Protein AF-D5H440-F1 (afdb_monomer_lite)

Organism: Oncorhynchus mykiss (NCBI:txid8022)

Structure (mmCIF, N/CA/C/O backbone):
data_AF-D5H440-F1
#
_entry.id   AF-D5H440-F1
#
loop_
_atom_site.group_PDB
_atom_site.id
_atom_site.type_symbol
_atom_site.label_atom_id
_atom_site.label_alt_id
_atom_site.label_comp_id
_atom_site.label_asym_id
_atom_site.label_entity_id
_atom_site.label_seq_id
_atom_site.pdbx_PDB_ins_code
_atom_site.Cartn_x
_atom_site.Cartn_y
_atom_site.Cartn_z
_atom_site.occupancy
_atom_site.B_iso_or_equiv
_atom_site.auth_seq_id
_atom_site.auth_comp_id
_atom_site.auth_asym_id
_atom_site.auth_atom_id
_atom_site.pdbx_PDB_model_num
ATOM 1 N N . GLN A 1 1 ? -11.707 1.668 3.161 1.00 89.12 1 GLN A N 1
ATOM 2 C CA . GLN A 1 1 ? -11.363 2.542 2.014 1.00 89.12 1 GLN A CA 1
ATOM 3 C C . GLN A 1 1 ? -12.542 2.735 1.070 1.00 89.12 1 GLN A C 1
ATOM 5 O O . GLN A 1 1 ? -12.844 3.879 0.785 1.00 89.12 1 GLN A O 1
ATOM 10 N N . ASN A 1 2 ? -13.201 1.663 0.609 1.00 89.38 2 ASN A N 1
ATOM 11 C CA . ASN A 1 2 ? -14.396 1.763 -0.251 1.00 89.38 2 ASN A CA 1
ATOM 12 C C . ASN A 1 2 ? -15.662 2.210 0.495 1.00 89.38 2 ASN A C 1
ATOM 14 O O . ASN A 1 2 ? -16.621 2.625 -0.134 1.00 89.38 2 ASN A O 1
ATOM 18 N N . LEU A 1 3 ? -15.653 2.097 1.825 1.00 91.44 3 LEU A N 1
ATOM 19 C CA . LEU A 1 3 ? -16.800 2.350 2.690 1.00 91.44 3 LEU A CA 1
ATOM 20 C C . LEU A 1 3 ? -16.478 3.471 3.701 1.00 91.44 3 LEU A C 1
ATOM 22 O O . LEU A 1 3 ? -16.217 3.183 4.875 1.00 91.44 3 LEU A O 1
ATOM 26 N N . PRO A 1 4 ? -16.350 4.733 3.250 1.00 87.00 4 PRO A N 1
ATOM 27 C CA . PRO A 1 4 ? -15.918 5.859 4.082 1.00 87.00 4 PRO A CA 1
ATOM 28 C C . PRO A 1 4 ? -16.948 6.283 5.133 1.00 87.00 4 PRO A C 1
ATOM 30 O O . PRO A 1 4 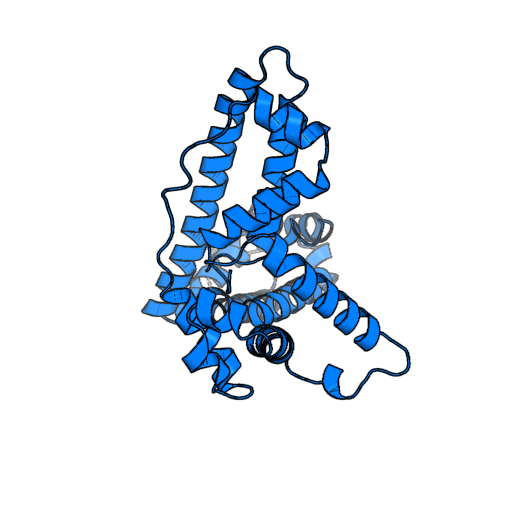? -16.561 6.891 6.122 1.00 87.00 4 PRO A O 1
ATOM 33 N N . ASP A 1 5 ? -18.217 5.921 5.002 1.00 89.81 5 ASP A N 1
ATOM 34 C CA . ASP A 1 5 ? -19.267 6.334 5.945 1.00 89.81 5 ASP A CA 1
ATOM 35 C C . ASP A 1 5 ? -19.656 5.194 6.896 1.00 89.81 5 ASP A C 1
ATOM 37 O O . ASP A 1 5 ? -20.354 5.367 7.896 1.00 89.81 5 ASP A O 1
ATOM 41 N N . SER A 1 6 ? -19.102 4.007 6.660 1.00 92.44 6 SER A N 1
ATOM 42 C CA . SER A 1 6 ? -19.299 2.829 7.505 1.00 92.44 6 SER A CA 1
ATOM 43 C C . SER A 1 6 ? -18.535 2.921 8.826 1.00 92.44 6 SER A C 1
ATOM 45 O O . SER A 1 6 ? -17.482 3.565 8.911 1.00 92.44 6 SER A O 1
ATOM 47 N N . THR A 1 7 ? -19.084 2.294 9.868 1.00 93.19 7 THR A N 1
ATOM 48 C CA . THR A 1 7 ? -18.447 2.098 11.177 1.00 93.19 7 THR A CA 1
ATOM 49 C C . THR A 1 7 ? -17.510 0.890 11.145 1.00 93.19 7 THR A C 1
ATOM 51 O O . THR A 1 7 ? -17.510 0.117 10.190 1.00 93.19 7 THR A O 1
ATOM 54 N N . LEU A 1 8 ? -16.702 0.700 12.193 1.00 91.00 8 LEU A N 1
ATOM 55 C CA . LEU A 1 8 ? -15.912 -0.527 12.314 1.00 91.00 8 LEU A CA 1
ATOM 56 C C . LEU A 1 8 ? -16.818 -1.759 12.471 1.00 91.00 8 LEU A C 1
ATOM 58 O O . LEU A 1 8 ? -16.515 -2.797 11.894 1.00 91.00 8 LEU A O 1
ATOM 62 N N . GLY A 1 9 ? -17.934 -1.626 13.198 1.00 93.44 9 GLY A N 1
ATOM 63 C CA . GLY A 1 9 ? -18.917 -2.699 13.371 1.00 93.44 9 GLY A CA 1
ATOM 64 C C . GLY A 1 9 ? -19.525 -3.150 12.045 1.00 93.44 9 GLY A C 1
ATOM 65 O O . GLY A 1 9 ? -19.650 -4.347 11.822 1.00 93.44 9 GLY A O 1
ATOM 66 N N . ASP A 1 10 ? -19.777 -2.212 11.130 1.00 94.38 10 ASP A N 1
ATOM 67 C CA . ASP A 1 10 ? -20.297 -2.501 9.786 1.00 94.38 10 ASP A CA 1
ATOM 68 C C . ASP A 1 10 ? -19.314 -3.356 8.956 1.00 94.38 10 ASP A C 1
ATOM 70 O O . ASP A 1 10 ? -19.726 -4.142 8.108 1.00 94.38 10 ASP A O 1
ATOM 74 N N . LEU A 1 11 ? -18.000 -3.218 9.190 1.00 92.44 11 LEU A N 1
ATOM 75 C CA . LEU A 1 11 ? -16.969 -3.941 8.434 1.00 92.44 11 LEU A CA 1
ATOM 76 C C . LEU A 1 11 ? -16.653 -5.328 8.992 1.00 92.44 11 LEU A C 1
ATOM 78 O O . LEU A 1 11 ? -16.158 -6.173 8.248 1.00 92.44 11 LEU A O 1
ATOM 82 N N . VAL A 1 12 ? -16.881 -5.566 10.286 1.00 91.69 12 VAL A N 1
ATOM 83 C CA . VAL A 1 12 ? -16.524 -6.838 10.935 1.00 91.69 12 VAL A CA 1
ATOM 84 C C . VAL A 1 12 ? -17.187 -8.043 10.246 1.00 91.69 12 VAL A C 1
ATOM 86 O O . VAL A 1 12 ? -16.453 -8.981 9.925 1.00 91.69 12 VAL A O 1
ATOM 89 N N . PRO A 1 13 ? -18.501 -8.031 9.938 1.00 92.44 13 PRO A N 1
ATOM 90 C CA . PRO A 1 13 ? -19.146 -9.124 9.212 1.00 92.44 13 PRO A CA 1
ATOM 91 C C . PRO A 1 13 ? -18.554 -9.349 7.818 1.00 92.44 13 PRO A C 1
ATOM 93 O O . PRO A 1 13 ? -18.248 -10.485 7.475 1.00 92.44 13 PRO A O 1
ATOM 96 N N . LEU A 1 14 ? -18.301 -8.278 7.056 1.00 92.56 14 LEU A N 1
ATOM 97 C CA . LEU A 1 14 ? -17.712 -8.374 5.713 1.00 92.56 14 LEU A CA 1
ATOM 98 C C . LEU A 1 14 ? -16.312 -8.998 5.740 1.00 92.56 14 LEU A C 1
ATOM 100 O O . LEU A 1 14 ? -15.959 -9.799 4.879 1.00 92.56 14 LEU A O 1
ATOM 104 N N . ILE A 1 15 ? -15.495 -8.630 6.733 1.00 91.19 15 ILE A N 1
ATOM 105 C CA . ILE A 1 15 ? -14.152 -9.196 6.912 1.00 91.19 15 ILE A CA 1
ATOM 106 C C . ILE A 1 15 ? -14.248 -10.684 7.265 1.00 91.19 15 ILE A C 1
ATOM 108 O O . ILE A 1 15 ? -13.471 -11.483 6.744 1.00 91.19 15 ILE A O 1
ATOM 112 N N . ALA A 1 16 ? -15.187 -11.060 8.137 1.00 92.12 16 ALA A N 1
ATOM 113 C CA . ALA A 1 16 ? -15.400 -12.451 8.522 1.00 92.12 16 ALA A CA 1
ATOM 114 C C . ALA A 1 16 ? -15.884 -13.305 7.339 1.00 92.12 16 ALA A C 1
ATOM 116 O O . ALA A 1 16 ? -15.349 -14.390 7.115 1.00 92.12 16 ALA A O 1
ATOM 117 N N . GLU A 1 17 ? -16.837 -12.799 6.556 1.00 90.69 17 GLU A N 1
ATOM 118 C CA . GLU A 1 17 ? -17.344 -13.451 5.345 1.00 90.69 17 GLU A CA 1
ATOM 119 C C . GLU A 1 17 ? -16.228 -13.662 4.319 1.00 90.69 17 GLU A C 1
ATOM 121 O O . GLU A 1 17 ? -16.023 -14.774 3.833 1.00 90.69 17 GLU A O 1
ATOM 126 N N . ALA A 1 18 ? -15.441 -12.622 4.053 1.00 89.69 18 ALA A N 1
ATOM 127 C CA . ALA A 1 18 ? -14.313 -12.701 3.142 1.00 89.69 18 ALA A CA 1
ATOM 128 C C . ALA A 1 18 ? -13.237 -13.695 3.585 1.00 89.69 18 ALA A C 1
ATOM 130 O O . ALA A 1 18 ? -12.691 -14.431 2.762 1.00 89.69 18 ALA A O 1
ATOM 131 N N . LEU A 1 19 ? -12.924 -13.726 4.883 1.00 91.06 19 LEU A N 1
ATOM 132 C CA . LEU A 1 19 ? -11.980 -14.690 5.436 1.00 91.06 19 LEU A CA 1
ATOM 133 C C . LEU A 1 19 ? -12.514 -16.117 5.283 1.00 91.06 19 LEU A C 1
ATOM 135 O O . LEU A 1 19 ? -11.774 -17.001 4.860 1.00 91.06 19 LEU A O 1
ATOM 139 N N . ALA A 1 20 ? -13.796 -16.335 5.582 1.00 90.94 20 ALA A N 1
ATOM 140 C CA . ALA A 1 20 ? -14.437 -17.633 5.417 1.00 90.94 20 ALA A CA 1
ATOM 141 C C . ALA A 1 20 ? -14.442 -18.083 3.947 1.00 90.94 20 ALA A C 1
ATOM 143 O O . ALA A 1 20 ? -14.157 -19.248 3.673 1.00 90.94 20 ALA A O 1
ATOM 144 N N . MET A 1 21 ? -14.707 -17.171 3.007 1.00 88.81 21 MET A N 1
ATOM 145 C CA . MET A 1 21 ? -14.624 -17.446 1.571 1.00 88.81 21 MET A CA 1
ATOM 146 C C . MET A 1 21 ? -13.200 -17.835 1.163 1.00 88.81 21 MET A C 1
ATOM 148 O O . MET A 1 21 ? -13.003 -18.873 0.540 1.00 88.81 21 MET A O 1
ATOM 152 N N . GLY A 1 22 ? -12.194 -17.065 1.590 1.00 89.62 22 GLY A N 1
ATOM 153 C CA . GLY A 1 22 ? -10.791 -17.373 1.311 1.00 89.62 22 GLY A CA 1
ATOM 154 C C . GLY A 1 22 ? -10.363 -18.743 1.844 1.00 89.62 22 GLY A C 1
ATOM 155 O O . GLY A 1 22 ? -9.706 -19.495 1.134 1.00 89.62 22 GLY A O 1
ATOM 156 N N . VAL A 1 23 ? -10.785 -19.106 3.061 1.00 92.19 23 VAL A N 1
ATOM 157 C CA . VAL A 1 23 ? -10.523 -20.438 3.636 1.00 92.19 23 VAL A CA 1
ATOM 158 C C . VAL A 1 23 ? -11.180 -21.543 2.806 1.00 92.19 23 VAL A C 1
ATOM 160 O O . VAL A 1 23 ? -10.531 -22.545 2.520 1.00 92.19 23 VAL A O 1
ATOM 163 N N . LYS A 1 24 ? -12.436 -21.361 2.380 1.00 91.50 24 LYS A N 1
ATOM 164 C CA . LYS A 1 24 ? -13.141 -22.335 1.529 1.00 91.50 24 LYS A CA 1
ATOM 165 C C . LYS A 1 24 ? -12.459 -22.519 0.173 1.00 91.50 24 LYS A C 1
ATOM 167 O O . LYS A 1 24 ? -12.343 -23.651 -0.291 1.00 91.50 24 LYS A O 1
ATOM 172 N N . CYS A 1 25 ? -11.961 -21.441 -0.426 1.00 92.69 25 CYS A N 1
ATOM 173 C CA . CYS A 1 25 ? -11.243 -21.502 -1.700 1.00 92.69 25 CYS A CA 1
ATOM 174 C C . CYS A 1 25 ? -9.885 -22.202 -1.624 1.00 92.69 25 CYS A C 1
ATOM 176 O O . CYS A 1 25 ? -9.368 -22.630 -2.648 1.00 92.69 25 CYS A O 1
ATOM 178 N N . CYS A 1 26 ? -9.325 -22.361 -0.425 1.00 92.06 26 CYS A N 1
ATOM 179 C CA . CYS A 1 26 ? -8.105 -23.131 -0.195 1.00 92.06 26 CYS A CA 1
ATOM 180 C C . CYS A 1 26 ? -8.378 -24.588 0.224 1.00 92.06 26 CYS A C 1
ATOM 182 O O . CYS A 1 26 ? -7.448 -25.270 0.649 1.00 92.06 26 CYS A O 1
ATOM 184 N N . SER A 1 27 ? -9.632 -25.048 0.185 1.00 92.62 27 SER A N 1
ATOM 185 C CA . SER A 1 27 ? -9.980 -26.434 0.518 1.00 92.62 27 SER A CA 1
ATOM 186 C C . SER A 1 27 ? -9.699 -27.391 -0.643 1.00 92.62 27 SER A C 1
ATOM 188 O O . SER A 1 27 ? -9.550 -26.963 -1.784 1.00 92.62 27 SER A O 1
ATOM 190 N N . ASP A 1 28 ? -9.688 -28.697 -0.362 1.00 92.12 28 ASP A N 1
ATOM 191 C CA . ASP A 1 28 ? -9.480 -29.740 -1.381 1.00 92.12 28 ASP A CA 1
ATOM 192 C C . ASP A 1 28 ? -10.587 -29.772 -2.451 1.00 92.12 28 ASP A C 1
ATOM 194 O O . ASP A 1 28 ? -10.408 -30.341 -3.526 1.00 92.12 28 ASP A O 1
ATOM 198 N N . THR A 1 29 ? -11.745 -29.173 -2.156 1.00 90.69 29 THR A N 1
ATOM 199 C CA . THR A 1 29 ? -12.910 -29.096 -3.049 1.00 90.69 29 THR A CA 1
ATOM 200 C C . THR A 1 29 ? -13.436 -27.656 -3.088 1.00 90.69 29 THR A C 1
ATOM 202 O O . THR A 1 29 ? -14.453 -27.342 -2.463 1.00 90.69 29 THR A O 1
ATOM 205 N N . PRO A 1 30 ? -12.723 -26.741 -3.773 1.00 91.19 30 PRO A N 1
ATOM 206 C CA . PRO A 1 30 ? -13.097 -25.335 -3.803 1.00 91.19 30 PRO A CA 1
ATOM 207 C C . PRO A 1 30 ? -14.436 -25.139 -4.543 1.00 91.19 30 PRO A C 1
ATOM 209 O O . PRO A 1 30 ? -14.664 -25.769 -5.577 1.00 91.19 30 PRO A O 1
ATOM 212 N N . PRO A 1 31 ? -15.334 -24.272 -4.037 1.00 90.38 31 PRO A N 1
ATOM 213 C CA . PRO A 1 31 ? -16.543 -23.869 -4.758 1.00 90.38 31 PRO A CA 1
ATOM 214 C C . PRO A 1 31 ? -16.243 -23.180 -6.100 1.00 90.38 31 PRO A C 1
ATOM 216 O O . PRO A 1 31 ? -15.214 -22.521 -6.232 1.00 90.38 31 PRO A O 1
ATOM 219 N N . GLU A 1 32 ? -17.189 -23.218 -7.046 1.00 86.88 32 GLU A N 1
ATOM 220 C CA . GLU A 1 32 ? -17.073 -22.528 -8.351 1.00 86.88 32 GLU A CA 1
ATOM 221 C C . GLU A 1 32 ? -16.826 -21.014 -8.214 1.00 86.88 32 GLU A C 1
ATOM 223 O O . GLU A 1 32 ? -16.116 -20.409 -9.015 1.00 86.88 32 GLU A O 1
ATOM 228 N N . ASP A 1 33 ? -17.358 -20.389 -7.158 1.00 84.75 33 ASP A N 1
ATOM 229 C CA . ASP A 1 33 ? -17.161 -18.962 -6.879 1.00 84.75 33 ASP A CA 1
ATOM 230 C C . ASP A 1 33 ? -15.685 -18.574 -6.651 1.00 84.75 33 ASP A C 1
ATOM 232 O O . ASP A 1 33 ? -15.354 -17.391 -6.717 1.00 84.75 33 ASP A O 1
ATOM 236 N N . CYS A 1 34 ? -14.787 -19.530 -6.396 1.00 89.06 34 CYS A N 1
ATOM 237 C CA . CYS A 1 34 ? -13.371 -19.260 -6.136 1.00 89.06 34 CYS A CA 1
ATOM 238 C C . CYS A 1 34 ? -12.574 -18.830 -7.373 1.00 89.06 34 CYS A C 1
ATOM 240 O O . CYS A 1 34 ? -11.519 -18.212 -7.218 1.00 89.06 34 CYS A O 1
ATOM 242 N N . ASP A 1 35 ? -13.096 -19.084 -8.575 1.00 86.75 35 ASP A N 1
ATOM 243 C CA . ASP A 1 35 ? -12.498 -18.630 -9.837 1.00 86.75 35 ASP A CA 1
ATOM 244 C C . ASP A 1 35 ? -12.903 -17.195 -10.206 1.00 86.75 35 ASP A C 1
ATOM 246 O O . ASP A 1 35 ? -12.376 -16.602 -11.154 1.00 86.75 35 ASP A O 1
ATOM 250 N N . ARG A 1 36 ? -13.844 -16.602 -9.462 1.00 86.69 36 ARG A N 1
ATOM 251 C CA . ARG A 1 36 ? -14.300 -15.234 -9.708 1.00 86.69 36 ARG A CA 1
ATOM 252 C C . ARG A 1 36 ? -13.219 -14.221 -9.364 1.00 86.69 36 ARG A C 1
ATOM 254 O O . ARG A 1 36 ? -12.366 -14.424 -8.498 1.00 86.69 36 ARG A O 1
ATOM 261 N N . ASP A 1 37 ? -13.304 -13.062 -10.013 1.00 88.00 37 ASP A N 1
ATOM 262 C CA . ASP A 1 37 ? -12.445 -11.948 -9.647 1.00 88.00 37 ASP A CA 1
ATOM 263 C C . ASP A 1 37 ? -12.642 -11.583 -8.170 1.00 88.00 37 ASP A C 1
ATOM 265 O O . ASP A 1 37 ? -13.754 -11.378 -7.679 1.00 88.00 37 ASP A O 1
ATOM 269 N N . VAL A 1 38 ? -11.522 -11.489 -7.458 1.00 88.81 38 VAL A N 1
ATOM 270 C CA . VAL A 1 38 ? -11.521 -11.251 -6.018 1.00 88.81 38 VAL A CA 1
ATOM 271 C C . VAL A 1 38 ? -12.169 -9.903 -5.708 1.00 88.81 38 VAL A C 1
ATOM 273 O O . VAL A 1 38 ? -12.954 -9.823 -4.768 1.00 88.81 38 VAL A O 1
ATOM 276 N N . ALA A 1 39 ? -11.897 -8.849 -6.487 1.00 89.12 39 ALA A N 1
ATOM 277 C CA . ALA A 1 39 ? -12.518 -7.552 -6.234 1.00 89.12 39 ALA A CA 1
ATOM 278 C C . ALA A 1 39 ? -14.038 -7.621 -6.433 1.00 89.12 39 ALA A C 1
ATOM 280 O O . ALA A 1 39 ? -14.773 -7.110 -5.586 1.00 89.12 39 ALA A O 1
ATOM 281 N N . ASP A 1 40 ? -14.499 -8.310 -7.477 1.00 89.62 40 ASP A N 1
ATOM 282 C CA . ASP A 1 40 ? -15.923 -8.532 -7.726 1.00 89.62 40 ASP A CA 1
ATOM 283 C C . ASP A 1 40 ? -16.624 -9.306 -6.596 1.00 89.62 40 ASP A C 1
ATOM 285 O O . ASP A 1 40 ? -17.728 -8.929 -6.195 1.00 89.62 40 ASP A O 1
ATOM 289 N N . LEU A 1 41 ? -15.989 -10.343 -6.038 1.00 88.75 41 LEU A N 1
ATOM 290 C CA . LEU A 1 41 ? -16.521 -11.100 -4.896 1.00 88.75 41 LEU A CA 1
ATOM 291 C C . LEU A 1 41 ? -16.785 -10.186 -3.693 1.00 88.75 41 LEU A C 1
ATOM 293 O O . LEU A 1 41 ? -17.898 -10.140 -3.166 1.00 88.75 41 LEU A O 1
ATOM 297 N N . PHE A 1 42 ? -15.783 -9.396 -3.297 1.00 88.94 42 PHE A N 1
ATOM 298 C CA . PHE A 1 42 ? -15.911 -8.447 -2.188 1.00 88.94 42 PHE A CA 1
ATOM 299 C C . PHE A 1 42 ? -16.968 -7.373 -2.456 1.00 88.94 42 PHE A C 1
ATOM 301 O O . PHE A 1 42 ? -17.732 -7.004 -1.565 1.00 88.94 42 PHE A O 1
ATOM 308 N N . GLN A 1 43 ? -17.001 -6.839 -3.675 1.00 93.06 43 GLN A N 1
ATOM 309 C CA . GLN A 1 43 ? -17.954 -5.801 -4.057 1.00 93.06 43 GLN A CA 1
ATOM 310 C C . GLN A 1 43 ? -19.381 -6.344 -4.112 1.00 93.06 43 GLN A C 1
ATOM 312 O O . GLN A 1 43 ? -20.298 -5.647 -3.694 1.00 93.06 43 GLN A O 1
ATOM 317 N N . SER A 1 44 ? -19.567 -7.593 -4.548 1.00 90.88 44 SER A N 1
ATOM 318 C CA . SER A 1 44 ? -20.860 -8.282 -4.510 1.00 90.88 44 SER A CA 1
ATOM 319 C C . SER A 1 44 ? -21.386 -8.378 -3.081 1.00 90.88 44 SER A C 1
ATOM 321 O O . SER A 1 44 ? -22.521 -7.985 -2.838 1.00 90.88 44 SER A O 1
ATOM 323 N N . ALA A 1 45 ? -20.553 -8.814 -2.129 1.00 91.12 45 ALA A N 1
ATOM 324 C CA . ALA A 1 45 ? -20.939 -8.905 -0.718 1.00 91.12 45 ALA A CA 1
ATOM 325 C C . ALA A 1 45 ? -21.360 -7.541 -0.141 1.00 91.12 45 ALA A C 1
ATOM 327 O O . ALA A 1 45 ? -22.369 -7.435 0.553 1.00 91.12 45 ALA A O 1
ATOM 328 N N . VAL A 1 46 ? -20.639 -6.467 -0.491 1.00 94.56 46 VAL A N 1
ATOM 329 C CA . VAL A 1 46 ? -21.034 -5.093 -0.137 1.00 94.56 46 VAL A CA 1
ATOM 330 C C . VAL A 1 46 ? -22.383 -4.721 -0.759 1.00 94.56 46 VAL A C 1
ATOM 332 O O . VAL A 1 46 ? -23.240 -4.166 -0.074 1.00 94.56 46 VAL A O 1
ATOM 335 N N . CYS A 1 47 ? -22.575 -5.019 -2.043 1.00 95.94 47 CYS A N 1
ATOM 336 C CA . CYS A 1 47 ? -23.782 -4.668 -2.787 1.00 95.94 47 CYS A CA 1
ATOM 337 C C . CYS A 1 47 ? -25.028 -5.458 -2.365 1.00 95.94 47 CYS A C 1
ATOM 339 O O . CYS A 1 47 ? -26.137 -4.994 -2.611 1.00 95.94 47 CYS A O 1
ATOM 341 N N . SER A 1 48 ? -24.864 -6.597 -1.689 1.00 94.31 48 SER A N 1
ATOM 342 C CA . SER A 1 48 ? -25.965 -7.367 -1.094 1.00 94.31 48 SER A CA 1
ATOM 343 C C . SER A 1 48 ? -26.574 -6.712 0.155 1.00 94.31 48 SER A C 1
ATOM 345 O O . SER A 1 48 ? -27.589 -7.188 0.658 1.00 94.31 48 SER A O 1
ATOM 347 N N . SER A 1 49 ? -25.973 -5.640 0.684 1.00 95.69 49 SER A N 1
ATOM 348 C CA . SER A 1 49 ? -26.481 -4.911 1.849 1.00 95.69 49 SER A CA 1
ATOM 349 C C . SER A 1 49 ? -26.982 -3.525 1.455 1.00 95.69 49 SER A C 1
ATOM 351 O O . SER A 1 49 ? -26.188 -2.602 1.272 1.00 95.69 49 SER A O 1
ATOM 353 N N . GLU A 1 50 ? -28.305 -3.347 1.404 1.00 95.56 50 GLU A N 1
ATOM 354 C CA . GLU A 1 50 ? -28.932 -2.046 1.118 1.00 95.56 50 GLU A CA 1
ATOM 355 C C . GLU A 1 50 ? -28.410 -0.946 2.052 1.00 95.56 50 GLU A C 1
ATOM 357 O O . GLU A 1 50 ? -28.002 0.117 1.589 1.00 95.56 50 GLU A O 1
ATOM 362 N N . THR A 1 51 ? -28.283 -1.239 3.350 1.00 95.44 51 THR A N 1
ATOM 363 C CA . THR A 1 51 ? -27.737 -0.306 4.345 1.00 95.44 51 THR A CA 1
ATOM 364 C C . THR A 1 51 ? -26.329 0.174 3.989 1.00 95.44 51 THR A C 1
ATOM 366 O O . THR A 1 51 ? -26.042 1.368 4.077 1.00 95.44 51 THR A O 1
ATOM 369 N N . LEU A 1 52 ? -25.422 -0.730 3.594 1.00 95.75 52 LEU A N 1
ATOM 370 C CA . LEU A 1 52 ? -24.063 -0.345 3.200 1.00 95.75 52 LEU A CA 1
ATOM 371 C C . LEU A 1 52 ? -24.063 0.442 1.890 1.00 95.75 52 LEU A C 1
ATOM 373 O O . LEU A 1 52 ? -23.298 1.399 1.748 1.00 95.75 52 LEU A O 1
ATOM 377 N N . VAL A 1 53 ? -24.916 0.055 0.945 1.00 96.56 53 VAL A N 1
ATOM 378 C CA . VAL A 1 53 ? -25.034 0.721 -0.351 1.00 96.56 53 VAL A CA 1
ATOM 379 C C . VAL A 1 53 ? -25.516 2.158 -0.188 1.00 96.56 53 VAL A C 1
ATOM 381 O O . VAL A 1 53 ? -24.904 3.067 -0.752 1.00 96.56 53 VAL A O 1
ATOM 384 N N . GLU A 1 54 ? -26.565 2.380 0.601 1.00 95.75 54 GLU A N 1
ATOM 385 C CA . GLU A 1 54 ? -27.112 3.710 0.869 1.00 95.75 54 GLU A CA 1
ATOM 386 C C . GLU A 1 54 ? -26.114 4.579 1.628 1.00 95.75 54 GLU A C 1
ATOM 388 O O . GLU A 1 54 ? -25.789 5.681 1.184 1.00 95.75 54 GLU A O 1
ATOM 393 N N . LYS A 1 55 ? -25.567 4.051 2.731 1.00 94.31 55 LYS A N 1
ATOM 394 C CA . LYS A 1 55 ? -24.666 4.789 3.620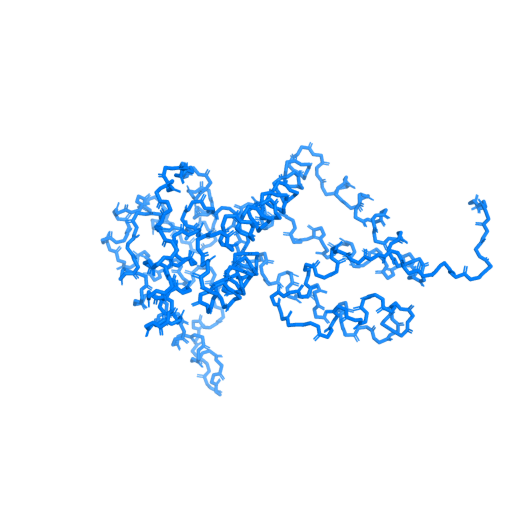 1.00 94.31 55 LYS A CA 1
ATOM 395 C C . LYS A 1 55 ? -23.420 5.304 2.909 1.00 94.31 55 LYS A C 1
ATOM 397 O O . LYS A 1 55 ? -22.937 6.368 3.261 1.00 94.31 55 LYS A O 1
ATOM 402 N N . ASN A 1 56 ? -22.899 4.548 1.942 1.00 93.12 56 ASN A N 1
ATOM 403 C CA . ASN A 1 56 ? -21.675 4.891 1.213 1.00 93.12 56 ASN A CA 1
ATOM 404 C C . ASN A 1 56 ? -21.956 5.330 -0.235 1.00 93.12 56 ASN A C 1
ATOM 406 O O . ASN A 1 56 ? -21.033 5.390 -1.038 1.00 93.12 56 ASN A O 1
ATOM 410 N N . HIS A 1 57 ? -23.214 5.611 -0.594 1.00 94.75 57 HIS A N 1
ATOM 411 C CA . HIS A 1 57 ? -23.606 6.109 -1.918 1.00 94.75 57 HIS A CA 1
ATOM 412 C C . HIS A 1 57 ? -23.141 5.229 -3.101 1.00 94.75 57 HIS A C 1
ATOM 414 O O . HIS A 1 57 ? -22.713 5.730 -4.144 1.00 94.75 57 HIS A O 1
ATOM 420 N N . LEU A 1 58 ? -23.244 3.903 -2.957 1.00 95.88 58 LEU A N 1
ATOM 421 C CA . LEU A 1 58 ? -22.734 2.921 -3.924 1.00 95.88 58 LEU A CA 1
ATOM 422 C C . LEU A 1 58 ? -23.772 2.421 -4.936 1.00 95.88 58 LEU A C 1
ATOM 424 O O . LEU A 1 58 ? -23.434 1.579 -5.765 1.00 95.88 58 LEU A O 1
ATOM 428 N N . LYS A 1 59 ? -25.011 2.934 -4.913 1.00 96.31 59 LYS A N 1
ATOM 429 C CA . LYS A 1 59 ? -26.120 2.436 -5.751 1.00 96.31 59 LYS A CA 1
ATOM 430 C C . LYS A 1 59 ? -25.731 2.290 -7.228 1.00 96.31 59 LYS A C 1
ATOM 432 O O . LYS A 1 59 ? -25.835 1.202 -7.780 1.00 96.31 59 LYS A O 1
ATOM 437 N N . MET A 1 60 ? -25.159 3.342 -7.817 1.00 95.94 60 MET A N 1
ATOM 438 C CA . MET A 1 60 ? -24.712 3.331 -9.218 1.00 95.94 60 MET A CA 1
ATOM 439 C C . MET A 1 60 ? -23.643 2.270 -9.527 1.00 95.94 60 MET A C 1
ATOM 441 O O . MET A 1 60 ? -23.556 1.803 -10.659 1.00 95.94 60 MET A O 1
ATOM 445 N N . CYS A 1 61 ? -22.796 1.916 -8.557 1.00 96.62 61 CYS A N 1
ATOM 446 C CA . CYS A 1 61 ? -21.800 0.861 -8.740 1.00 96.62 61 CYS A CA 1
ATOM 447 C C . CYS A 1 61 ? -22.396 -0.529 -8.530 1.00 96.62 61 CYS A C 1
ATOM 449 O O . CYS A 1 61 ? -21.996 -1.467 -9.210 1.00 96.62 61 CYS A O 1
ATOM 451 N N . CYS A 1 62 ? -23.354 -0.668 -7.617 1.00 97.25 62 CYS A N 1
ATOM 452 C CA . CYS A 1 62 ? -23.996 -1.943 -7.318 1.00 97.25 62 CYS A CA 1
ATOM 453 C C . CYS A 1 62 ? -25.027 -2.381 -8.363 1.00 97.25 62 CYS A C 1
ATOM 455 O O . CYS A 1 62 ? -25.272 -3.575 -8.492 1.00 97.25 62 CYS A O 1
ATOM 457 N N . GLU A 1 63 ? -25.557 -1.449 -9.158 1.00 96.50 63 GLU A N 1
ATOM 458 C CA . GLU A 1 63 ? -26.365 -1.742 -10.353 1.00 96.50 63 GLU A CA 1
ATOM 459 C C . GLU A 1 63 ? -25.530 -2.315 -11.518 1.00 96.50 63 GLU A C 1
ATOM 461 O O . GLU A 1 63 ? -26.087 -2.834 -12.483 1.00 96.50 63 GLU A O 1
ATOM 466 N N . LYS A 1 64 ? -24.194 -2.239 -11.440 1.00 95.81 64 LYS A N 1
ATOM 467 C CA . LYS A 1 64 ? -23.269 -2.804 -12.431 1.00 95.81 64 LYS A CA 1
ATOM 468 C C . LYS A 1 64 ? -22.878 -4.238 -12.085 1.00 95.81 64 LYS A C 1
ATOM 470 O O . LYS A 1 64 ? -22.958 -4.674 -10.936 1.00 95.81 64 LYS A O 1
ATOM 475 N N . THR A 1 65 ? -22.365 -4.957 -13.080 1.00 89.81 65 THR A N 1
ATOM 476 C CA . THR A 1 65 ? -21.943 -6.358 -12.945 1.00 89.81 65 THR A CA 1
ATOM 477 C C . THR A 1 65 ? -20.471 -6.549 -13.287 1.00 89.81 65 THR A C 1
ATOM 479 O O . THR A 1 65 ? -19.956 -5.895 -14.197 1.00 89.81 65 THR A O 1
ATOM 482 N N . ALA A 1 66 ? -19.815 -7.493 -12.606 1.00 87.06 66 ALA A N 1
ATOM 483 C CA . ALA A 1 66 ? -18.465 -7.962 -12.921 1.00 87.06 66 ALA A CA 1
ATOM 484 C C . ALA A 1 66 ? -17.466 -6.805 -13.137 1.00 87.06 66 ALA A C 1
ATOM 486 O O . ALA A 1 66 ? -17.353 -5.909 -12.301 1.00 87.06 66 ALA A O 1
ATOM 487 N N . ALA A 1 67 ? -16.770 -6.784 -14.277 1.00 89.94 67 ALA A N 1
ATOM 488 C CA . ALA A 1 67 ? -15.727 -5.807 -14.581 1.00 89.94 67 ALA A CA 1
ATOM 489 C C . ALA A 1 67 ? -16.199 -4.343 -14.494 1.00 89.94 67 ALA A C 1
ATOM 491 O O . ALA A 1 67 ? -15.448 -3.484 -14.030 1.00 89.94 67 ALA A O 1
ATOM 492 N N . GLU A 1 68 ? -17.443 -4.043 -14.886 1.00 92.69 68 GLU A N 1
ATOM 493 C CA . GLU A 1 68 ? -17.970 -2.677 -14.794 1.00 92.69 68 GLU A CA 1
ATOM 494 C C . GLU A 1 68 ? -18.131 -2.223 -13.340 1.00 92.69 68 GLU A C 1
ATOM 496 O O . GLU A 1 68 ? -17.860 -1.066 -13.007 1.00 92.69 68 GLU A O 1
ATOM 501 N N . ARG A 1 69 ? -18.549 -3.140 -12.460 1.00 93.75 69 ARG A N 1
ATOM 502 C CA . ARG A 1 69 ? -18.617 -2.894 -11.018 1.00 93.75 69 ARG A CA 1
ATOM 503 C C . ARG A 1 69 ? -17.212 -2.729 -10.445 1.00 93.75 69 ARG A C 1
ATOM 505 O O . ARG A 1 69 ? -16.961 -1.730 -9.767 1.00 93.75 69 ARG A O 1
ATOM 512 N N . THR A 1 70 ? -16.284 -3.612 -10.823 1.00 91.75 70 THR A N 1
ATOM 513 C CA . THR A 1 70 ? -14.873 -3.539 -10.415 1.00 91.75 70 THR A CA 1
ATOM 514 C C . THR A 1 70 ? -14.227 -2.209 -10.779 1.00 91.75 70 THR A C 1
ATOM 516 O O . THR A 1 70 ? -13.471 -1.673 -9.970 1.00 91.75 70 THR A O 1
ATOM 519 N N . HIS A 1 71 ? -14.575 -1.625 -11.928 1.00 91.50 71 HIS A N 1
ATOM 520 C CA . HIS A 1 71 ? -14.097 -0.303 -12.333 1.00 91.50 71 HIS A CA 1
ATOM 521 C C . HIS A 1 71 ? -14.801 0.857 -11.604 1.00 91.50 71 HIS A C 1
ATOM 523 O O . HIS A 1 71 ? -14.168 1.855 -11.261 1.00 91.50 71 HIS A O 1
ATOM 529 N N . CYS A 1 72 ? -16.098 0.726 -11.308 1.00 95.12 72 CYS A N 1
ATOM 530 C CA . CYS A 1 72 ? -16.878 1.790 -10.672 1.00 95.12 72 CYS A CA 1
ATOM 531 C C . CYS A 1 72 ? -16.428 2.098 -9.235 1.00 95.12 72 CYS A C 1
ATOM 533 O O . CYS A 1 72 ? -16.390 3.261 -8.830 1.00 95.12 72 CYS A O 1
ATOM 535 N N . PHE A 1 73 ? -16.070 1.076 -8.452 1.00 94.19 73 PHE A N 1
ATOM 536 C CA . PHE A 1 73 ? -15.677 1.254 -7.048 1.00 94.19 73 PHE A CA 1
ATOM 537 C C . PHE A 1 73 ? -14.440 2.159 -6.868 1.00 94.19 73 PHE A C 1
ATOM 539 O O . PHE A 1 73 ? -14.513 3.097 -6.068 1.00 94.19 73 PHE A O 1
ATOM 546 N N . PRO A 1 74 ? -13.314 1.942 -7.578 1.00 91.94 74 PRO A N 1
ATOM 547 C CA . PRO A 1 74 ? -12.168 2.850 -7.552 1.00 91.94 74 PRO A CA 1
ATOM 548 C C . PRO A 1 74 ? -12.505 4.289 -7.979 1.00 91.94 74 PRO A C 1
ATOM 550 O O . PRO A 1 74 ? -12.061 5.236 -7.325 1.00 91.94 74 PRO A O 1
ATOM 553 N N . ASP A 1 75 ? -13.345 4.471 -9.001 1.00 91.75 75 ASP A N 1
ATOM 554 C CA . ASP A 1 75 ? -13.784 5.797 -9.459 1.00 91.75 75 ASP A CA 1
ATOM 555 C C . ASP A 1 75 ? -14.631 6.529 -8.417 1.00 91.75 75 ASP A C 1
ATOM 557 O O . ASP A 1 75 ? -14.441 7.723 -8.166 1.00 91.75 75 ASP A O 1
ATOM 561 N N . HIS A 1 76 ? -15.563 5.815 -7.786 1.00 91.69 76 HIS A N 1
ATOM 562 C CA . HIS A 1 76 ? -16.339 6.330 -6.665 1.00 91.69 76 HIS A CA 1
ATOM 563 C C . HIS A 1 76 ? -15.406 6.724 -5.513 1.00 91.69 76 HIS A C 1
ATOM 565 O O . HIS A 1 76 ? -15.456 7.841 -4.995 1.00 91.69 76 HIS A O 1
ATOM 571 N N . LYS A 1 77 ? -14.470 5.837 -5.175 1.00 88.69 77 LYS A N 1
ATOM 572 C CA . LYS A 1 77 ? -13.487 6.022 -4.110 1.00 88.69 77 LYS A CA 1
ATOM 573 C C . LYS A 1 77 ? -12.581 7.238 -4.318 1.00 88.69 77 LYS A C 1
ATOM 575 O O . LYS A 1 77 ? -12.240 7.916 -3.348 1.00 88.69 77 LYS A O 1
ATOM 580 N N . ALA A 1 78 ? -12.199 7.533 -5.560 1.00 86.31 78 ALA A N 1
ATOM 581 C CA . ALA A 1 78 ? -11.383 8.695 -5.907 1.00 86.31 78 ALA A CA 1
ATOM 582 C C . ALA A 1 78 ? -12.113 10.037 -5.694 1.00 86.31 78 ALA A C 1
ATOM 584 O O . ALA A 1 78 ? -11.451 11.068 -5.551 1.00 86.31 78 ALA A O 1
ATOM 585 N N . LYS A 1 79 ? -13.453 10.026 -5.652 1.00 86.75 79 LYS A N 1
ATOM 586 C CA . LYS A 1 79 ? -14.303 11.205 -5.415 1.00 86.75 79 LYS A CA 1
ATOM 587 C C . LYS A 1 79 ? -14.575 11.464 -3.933 1.00 86.75 79 LYS A C 1
ATOM 589 O O . LYS A 1 79 ? -15.008 12.564 -3.598 1.00 86.75 79 LYS A O 1
ATOM 594 N N . ILE A 1 80 ? -14.307 10.493 -3.056 1.00 82.56 80 ILE A N 1
ATOM 595 C CA . ILE A 1 80 ? -14.486 10.651 -1.610 1.00 82.56 80 ILE A CA 1
ATOM 596 C C . ILE A 1 80 ? -13.556 11.774 -1.120 1.00 82.56 80 ILE A C 1
ATOM 598 O O . ILE A 1 80 ? -12.330 11.659 -1.271 1.00 82.56 80 ILE A O 1
ATOM 602 N N . PRO A 1 81 ? -14.094 12.851 -0.517 1.00 76.38 81 PRO A N 1
ATOM 603 C CA . PRO A 1 81 ? -13.275 13.898 0.071 1.00 76.38 81 PRO A CA 1
ATOM 604 C C . PRO A 1 81 ? -12.350 13.321 1.140 1.00 76.38 81 PRO A C 1
ATOM 606 O O . PRO A 1 81 ? -12.749 12.497 1.962 1.00 76.38 81 PRO A O 1
ATOM 609 N N . ARG A 1 82 ? -11.093 13.769 1.159 1.00 69.38 82 ARG A N 1
ATOM 610 C CA . ARG A 1 82 ? -10.195 13.401 2.255 1.00 69.38 82 ARG A CA 1
ATOM 611 C C . ARG A 1 82 ? -10.638 14.127 3.512 1.00 69.38 82 ARG A C 1
ATOM 613 O O . ARG A 1 82 ? -10.500 15.346 3.594 1.00 69.38 82 ARG A O 1
ATOM 620 N N . ASP A 1 83 ? -11.105 13.369 4.492 1.00 63.00 83 ASP A N 1
ATOM 621 C CA . ASP A 1 83 ? -11.341 13.908 5.819 1.00 63.00 83 ASP A CA 1
ATOM 622 C C . ASP A 1 83 ? -9.998 14.139 6.534 1.00 63.00 83 ASP A C 1
ATOM 624 O O . ASP A 1 83 ? -9.342 13.207 7.010 1.00 63.00 83 ASP A O 1
ATOM 628 N N . LEU A 1 84 ? -9.581 15.407 6.554 1.00 57.72 84 LEU A N 1
ATOM 629 C CA . LEU A 1 84 ? -8.405 15.914 7.264 1.00 57.72 84 LEU A CA 1
ATOM 630 C C . LEU A 1 84 ? -8.755 16.423 8.675 1.00 57.72 84 LEU A C 1
ATOM 632 O O . LEU A 1 84 ? -7.889 16.988 9.344 1.00 57.72 84 LEU A O 1
ATOM 636 N N . SER A 1 85 ? -10.015 16.287 9.107 1.00 52.25 85 SER A N 1
A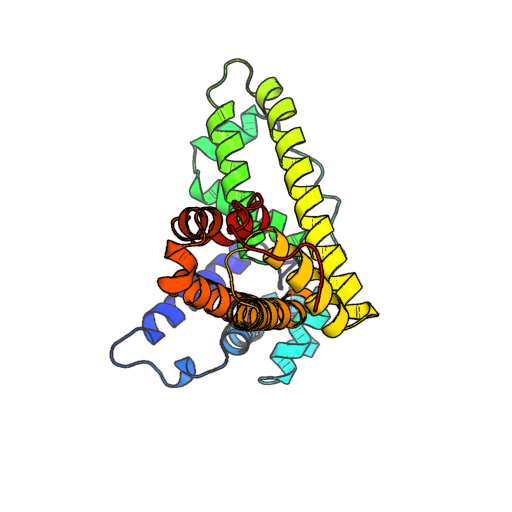TOM 637 C CA . SER A 1 85 ? -10.518 16.788 10.394 1.00 52.25 85 SER A CA 1
ATOM 638 C C . SER A 1 85 ? -10.250 15.845 11.573 1.00 52.25 85 SER A C 1
ATOM 640 O O . SER A 1 85 ? -10.438 16.249 12.719 1.00 52.25 85 SER A O 1
ATOM 642 N N . LEU A 1 86 ? -9.715 14.640 11.323 1.00 51.41 86 LEU A N 1
ATOM 643 C CA . LEU A 1 86 ? -9.151 13.729 12.331 1.00 51.41 86 LEU A CA 1
ATOM 644 C C . LEU A 1 86 ? -7.897 14.348 12.983 1.00 51.41 86 LEU A C 1
ATOM 646 O O . LEU A 1 86 ? -6.768 13.944 12.719 1.00 51.41 86 LEU A O 1
ATOM 650 N N . LYS A 1 87 ? -8.106 15.386 13.796 1.00 53.72 87 LYS A N 1
ATOM 651 C CA . LYS A 1 87 ? -7.061 16.233 14.388 1.00 53.72 87 LYS A CA 1
ATOM 652 C C . LYS A 1 87 ? -6.994 16.177 15.909 1.00 53.72 87 LYS A C 1
ATOM 654 O O . LYS A 1 87 ? -5.990 16.609 16.462 1.00 53.72 87 LYS A O 1
ATOM 659 N N . ALA A 1 88 ? -8.011 15.654 16.592 1.00 55.22 88 ALA A N 1
ATOM 660 C CA . ALA A 1 88 ? -7.924 15.460 18.034 1.00 55.22 88 ALA A CA 1
ATOM 661 C C . ALA A 1 88 ? -7.135 14.176 18.313 1.00 55.22 88 ALA A C 1
ATOM 663 O O . ALA A 1 88 ? -7.682 13.071 18.315 1.00 55.22 88 ALA A O 1
ATOM 664 N N . GLU A 1 89 ? -5.823 14.319 18.471 1.00 69.00 89 GLU A N 1
ATOM 665 C CA . GLU A 1 89 ? -5.004 13.251 19.025 1.00 69.00 89 GLU A CA 1
ATOM 666 C C . GLU A 1 89 ? -5.329 13.110 20.512 1.00 69.00 89 GLU A C 1
ATOM 668 O O . GLU A 1 89 ? -5.335 14.094 21.248 1.00 69.00 89 GLU A O 1
ATOM 673 N N . LEU A 1 90 ? -5.627 11.886 20.944 1.00 81.44 90 LEU A N 1
ATOM 674 C CA . LEU A 1 90 ? -5.814 11.599 22.362 1.00 81.44 90 LEU A CA 1
ATOM 675 C C . LEU A 1 90 ? -4.485 11.814 23.116 1.00 81.44 90 LEU A C 1
ATOM 677 O O . LEU A 1 90 ? -3.423 11.558 22.536 1.00 81.44 90 LEU A O 1
ATOM 681 N N . PRO A 1 91 ? -4.511 12.233 24.391 1.00 88.06 91 PRO A N 1
ATOM 682 C CA . PRO A 1 91 ? -3.333 12.245 25.257 1.00 88.06 91 PRO A CA 1
ATOM 683 C C . PRO A 1 91 ? -2.578 10.909 25.250 1.00 88.06 91 PRO A C 1
ATOM 685 O O . PRO A 1 91 ? -3.164 9.848 25.011 1.00 88.06 91 PRO A O 1
ATOM 688 N N . ALA A 1 92 ? -1.272 10.937 25.537 1.00 90.19 92 ALA A N 1
ATOM 689 C CA . ALA A 1 92 ? -0.469 9.716 25.598 1.00 90.19 92 ALA A CA 1
ATOM 690 C C . ALA A 1 92 ? -1.023 8.712 26.622 1.00 90.19 92 ALA A C 1
ATOM 692 O O . ALA A 1 92 ? -1.049 7.518 26.337 1.00 90.19 92 ALA A O 1
ATOM 693 N N . ALA A 1 93 ? -1.527 9.194 27.765 1.00 91.38 93 ALA A N 1
ATOM 694 C CA . ALA A 1 93 ? -2.132 8.361 28.804 1.00 91.38 93 ALA A CA 1
ATOM 695 C C . ALA A 1 93 ? -3.286 7.502 28.258 1.00 91.38 93 ALA A C 1
ATOM 697 O O . ALA A 1 93 ? -3.211 6.276 28.327 1.00 91.38 93 ALA A O 1
ATOM 698 N N . ASP A 1 94 ? -4.277 8.134 27.624 1.00 91.81 94 ASP A N 1
ATOM 699 C CA . ASP A 1 94 ? -5.456 7.456 27.072 1.00 91.81 94 ASP A CA 1
ATOM 700 C C . ASP A 1 94 ? -5.068 6.452 25.982 1.00 91.81 94 ASP A C 1
ATOM 702 O O . ASP A 1 94 ? -5.545 5.320 25.955 1.00 91.81 94 ASP A O 1
ATOM 706 N N . GLN A 1 95 ? -4.155 6.840 25.085 1.00 92.56 95 GLN A N 1
ATOM 707 C CA . GLN A 1 95 ? -3.686 5.941 24.030 1.00 92.56 95 GLN A CA 1
ATOM 708 C C . GLN A 1 95 ? -2.927 4.741 24.592 1.00 92.56 95 GLN A C 1
ATOM 710 O O . GLN A 1 95 ? -3.074 3.632 24.081 1.00 92.56 95 GLN A O 1
ATOM 715 N N . CYS A 1 96 ? -2.116 4.951 25.629 1.00 94.25 96 CYS A N 1
ATOM 716 C CA . CYS A 1 96 ? -1.375 3.887 26.285 1.00 94.25 96 CYS A CA 1
ATOM 717 C C . CYS A 1 96 ? -2.282 2.942 27.069 1.00 94.25 96 CYS A C 1
ATOM 719 O O . CYS A 1 96 ? -2.041 1.736 27.037 1.00 94.25 96 CYS A O 1
ATOM 721 N N . GLU A 1 97 ? -3.308 3.454 27.749 1.00 94.38 97 GLU A N 1
ATOM 722 C CA . GLU A 1 97 ? -4.315 2.625 28.414 1.00 94.38 97 GLU A CA 1
ATOM 723 C C . GLU A 1 97 ? -5.032 1.734 27.395 1.00 94.38 97 GLU A C 1
ATOM 725 O O . GLU A 1 97 ? -5.020 0.507 27.520 1.00 94.38 97 GLU A O 1
ATOM 730 N N . ASP A 1 98 ? -5.564 2.338 26.331 1.00 93.12 98 ASP A N 1
ATOM 731 C CA . ASP A 1 98 ? -6.261 1.634 25.258 1.00 93.12 98 ASP A CA 1
ATOM 732 C C . ASP A 1 98 ? -5.377 0.569 24.586 1.00 93.12 98 ASP A C 1
ATOM 734 O O . ASP A 1 98 ? -5.834 -0.544 24.305 1.00 93.12 98 ASP A O 1
ATOM 738 N N . PHE A 1 99 ? -4.110 0.906 24.321 1.00 93.44 99 PHE A N 1
ATOM 739 C CA . PHE A 1 99 ? -3.138 0.015 23.689 1.00 93.44 99 PHE A CA 1
ATOM 740 C C . PHE A 1 99 ? -2.755 -1.164 24.589 1.00 93.44 99 PHE A C 1
ATOM 742 O O . PHE A 1 99 ? -2.656 -2.292 24.105 1.00 93.44 99 PHE A O 1
ATOM 749 N N . LYS A 1 100 ? -2.569 -0.926 25.896 1.00 93.81 100 LYS A N 1
ATOM 750 C CA . LYS A 1 100 ? -2.269 -1.978 26.882 1.00 93.81 100 LYS A CA 1
ATOM 751 C C . LYS A 1 100 ? -3.466 -2.895 27.118 1.00 93.81 100 LYS A C 1
ATOM 753 O O . LYS A 1 100 ? -3.276 -4.094 27.294 1.00 93.81 100 LYS A O 1
ATOM 758 N N . LYS A 1 101 ? -4.682 -2.340 27.116 1.00 95.50 101 LYS A N 1
ATOM 759 C CA . LYS A 1 101 ? -5.924 -3.090 27.330 1.00 95.50 101 LYS A CA 1
ATOM 760 C C . LYS A 1 101 ? -6.191 -4.088 26.208 1.00 95.50 101 LYS A C 1
ATOM 762 O O . LYS A 1 101 ? -6.508 -5.240 26.483 1.00 95.50 101 LYS A O 1
ATOM 767 N N . ASP A 1 102 ? -6.084 -3.646 24.957 1.00 94.44 102 ASP A N 1
ATOM 768 C CA . ASP A 1 102 ? -6.247 -4.520 23.796 1.00 94.44 102 ASP A CA 1
ATOM 769 C C . ASP A 1 102 ? -5.448 -4.000 22.596 1.00 94.44 102 ASP A C 1
ATOM 771 O O . ASP A 1 102 ? -5.916 -3.185 21.789 1.00 94.44 102 ASP A O 1
ATOM 775 N N . HIS A 1 103 ? -4.241 -4.545 22.452 1.00 91.31 103 HIS A N 1
ATOM 776 C CA . HIS A 1 103 ? -3.329 -4.241 21.356 1.00 91.31 103 HIS A CA 1
ATOM 777 C C . HIS A 1 103 ? -3.976 -4.454 19.978 1.00 91.31 103 HIS A C 1
ATOM 779 O O . HIS A 1 103 ? -3.845 -3.627 19.072 1.00 91.31 103 HIS A O 1
ATOM 785 N N . LYS A 1 104 ? -4.694 -5.569 19.796 1.00 90.94 104 LYS A N 1
ATOM 786 C CA . LYS A 1 104 ? -5.256 -5.949 18.496 1.00 90.94 104 LYS A CA 1
ATOM 787 C C . LYS A 1 104 ? -6.405 -5.022 18.121 1.00 90.94 104 LYS A C 1
ATOM 789 O O . LYS A 1 104 ? -6.453 -4.540 16.987 1.00 90.94 104 LYS A O 1
ATOM 794 N N . ALA A 1 105 ? -7.304 -4.739 19.060 1.00 91.69 105 ALA A N 1
ATOM 795 C CA . ALA A 1 105 ? -8.402 -3.816 18.823 1.00 91.69 105 ALA A CA 1
ATOM 796 C C . ALA A 1 105 ? -7.895 -2.387 18.596 1.00 91.69 105 ALA A C 1
ATOM 798 O O . ALA A 1 105 ? -8.426 -1.699 17.723 1.00 91.69 105 ALA A O 1
ATOM 799 N N . PHE A 1 106 ? -6.853 -1.946 19.311 1.00 92.50 106 PHE A N 1
ATOM 800 C CA . PHE A 1 106 ? -6.225 -0.646 19.074 1.00 92.50 106 PHE A CA 1
ATOM 801 C C . PHE A 1 106 ? -5.698 -0.528 17.638 1.00 92.50 106 PHE A C 1
ATOM 803 O O . PHE A 1 106 ? -6.080 0.390 16.907 1.00 92.50 106 PHE A O 1
ATOM 810 N N . VAL A 1 107 ? -4.871 -1.486 17.203 1.00 91.44 107 VAL A N 1
ATOM 811 C CA . VAL A 1 107 ? -4.302 -1.499 15.845 1.00 91.44 107 VAL A CA 1
ATOM 812 C C . VAL A 1 107 ? -5.409 -1.587 14.790 1.00 91.44 107 VAL A C 1
ATOM 814 O O . VAL A 1 107 ? -5.361 -0.873 13.788 1.00 91.44 107 VAL A O 1
ATOM 817 N N . GLY A 1 108 ? -6.456 -2.382 15.030 1.00 92.12 108 GLY A N 1
ATOM 818 C CA . GLY A 1 108 ? -7.631 -2.454 14.158 1.00 92.12 108 GLY A CA 1
ATOM 819 C C . GLY A 1 108 ? -8.353 -1.109 14.013 1.00 92.12 108 GLY A C 1
ATOM 820 O O . GLY A 1 108 ? -8.636 -0.678 12.892 1.00 92.12 108 GLY A O 1
ATOM 821 N N . ARG A 1 109 ? -8.587 -0.394 15.127 1.00 91.12 109 ARG A N 1
ATOM 822 C CA . ARG A 1 109 ? -9.169 0.962 15.118 1.00 91.12 109 ARG A CA 1
ATOM 823 C C . ARG A 1 109 ? -8.275 1.954 14.375 1.00 91.12 109 ARG A C 1
ATOM 825 O O . ARG A 1 109 ? -8.794 2.776 13.618 1.00 91.12 109 ARG A O 1
ATOM 832 N N . PHE A 1 110 ? -6.957 1.871 14.559 1.00 91.31 110 PHE A N 1
ATOM 833 C CA . PHE A 1 110 ? -5.997 2.708 13.841 1.00 91.31 110 PHE A CA 1
ATOM 834 C C . PHE A 1 110 ? -6.073 2.472 12.328 1.00 91.31 110 PHE A C 1
ATOM 836 O O . PHE A 1 110 ? -6.291 3.424 11.580 1.00 91.31 110 PHE A O 1
ATOM 843 N N . ILE A 1 111 ? -5.972 1.215 11.875 1.00 93.38 111 ILE A N 1
ATOM 844 C CA . ILE A 1 111 ? -6.054 0.856 10.450 1.00 93.38 111 ILE A CA 1
ATOM 845 C C . ILE A 1 111 ? -7.371 1.350 9.857 1.00 93.38 111 ILE A C 1
ATOM 847 O O . ILE A 1 111 ? -7.365 1.961 8.788 1.00 93.38 111 ILE A O 1
ATOM 851 N N . PHE A 1 112 ? -8.490 1.136 10.552 1.00 91.69 112 PHE A N 1
ATOM 852 C CA . PHE A 1 112 ? -9.808 1.589 10.119 1.00 91.69 112 PHE A CA 1
ATOM 853 C C . PHE A 1 112 ? -9.859 3.108 9.909 1.00 91.69 112 PHE A C 1
ATOM 855 O O . PHE A 1 112 ? -10.172 3.561 8.805 1.00 91.69 112 PHE A O 1
ATOM 862 N N . LYS A 1 113 ? -9.499 3.897 10.931 1.00 88.88 113 LYS A N 1
ATOM 863 C CA . LYS A 1 113 ? -9.523 5.367 10.860 1.00 88.88 113 LYS A CA 1
ATOM 864 C C . LYS A 1 113 ? -8.550 5.889 9.800 1.00 88.88 113 LYS A C 1
ATOM 866 O O . LYS A 1 113 ? -8.938 6.673 8.937 1.00 88.88 113 LYS A O 1
ATOM 871 N N . PHE A 1 114 ? -7.312 5.398 9.808 1.00 88.81 114 PHE A N 1
ATOM 872 C CA . PHE A 1 114 ? -6.271 5.840 8.882 1.00 88.81 114 PHE A CA 1
ATOM 873 C C . PHE A 1 114 ? -6.624 5.522 7.424 1.00 88.81 114 PHE A C 1
ATOM 875 O O . PHE A 1 114 ? -6.434 6.359 6.542 1.00 88.81 114 PHE A O 1
ATOM 882 N N . SER A 1 115 ? -7.202 4.347 7.163 1.00 90.56 115 SER A N 1
ATOM 883 C CA . SER A 1 115 ? -7.647 3.943 5.825 1.00 90.56 115 SER A CA 1
ATOM 884 C C . SER A 1 115 ? -8.769 4.823 5.277 1.00 90.56 115 SER A C 1
ATOM 886 O O . SER A 1 115 ? -8.837 5.028 4.067 1.00 90.56 115 SER A O 1
ATOM 888 N N . LYS A 1 116 ? -9.669 5.325 6.133 1.00 87.12 116 LYS A N 1
ATOM 889 C CA . LYS A 1 116 ? -10.790 6.182 5.715 1.00 87.12 116 LYS A CA 1
ATOM 890 C C . LYS A 1 116 ? -10.310 7.549 5.223 1.00 87.12 116 LYS A C 1
ATOM 892 O O . LYS A 1 116 ? -10.747 7.985 4.167 1.00 87.12 116 LYS A O 1
ATOM 897 N N . SER A 1 117 ? -9.335 8.159 5.895 1.00 84.25 117 SER A N 1
ATOM 898 C CA . SER A 1 117 ? -8.715 9.414 5.431 1.00 84.25 117 SER A CA 1
ATOM 899 C C . SER A 1 117 ? -7.744 9.231 4.261 1.00 84.25 117 SER A C 1
ATOM 901 O O . SER A 1 117 ? -7.408 10.190 3.565 1.00 84.25 117 SER A O 1
ATOM 903 N N . ASN A 1 118 ? -7.275 8.002 4.034 1.00 86.94 118 ASN A N 1
ATOM 904 C CA . ASN A 1 118 ? -6.280 7.667 3.018 1.00 86.94 118 ASN A CA 1
ATOM 905 C C . ASN A 1 118 ? -6.829 6.627 2.040 1.00 86.94 118 ASN A C 1
ATOM 907 O O . ASN A 1 118 ? -6.251 5.552 1.865 1.00 86.94 118 ASN A O 1
ATOM 911 N N . THR A 1 119 ? -7.954 6.947 1.395 1.00 87.88 119 THR A N 1
ATOM 912 C CA . THR A 1 119 ? -8.664 6.019 0.506 1.00 87.88 119 THR A CA 1
ATOM 913 C C . THR A 1 119 ? -7.745 5.466 -0.583 1.00 87.88 119 THR A C 1
ATOM 915 O O . THR A 1 119 ? -7.701 4.261 -0.775 1.00 87.88 119 THR A O 1
ATOM 918 N N . MET A 1 120 ? -6.923 6.291 -1.226 1.00 88.31 120 MET A N 1
ATOM 919 C CA . MET A 1 120 ? -6.042 5.861 -2.326 1.00 88.31 120 MET A CA 1
ATOM 920 C C . MET A 1 120 ? -4.693 5.272 -1.888 1.00 88.31 120 MET A C 1
ATOM 922 O O . MET A 1 120 ? -3.858 4.972 -2.735 1.00 88.31 120 MET A O 1
ATOM 926 N N . LEU A 1 121 ? -4.432 5.131 -0.587 1.00 90.38 121 LEU A N 1
ATOM 927 C CA . LEU A 1 121 ? -3.155 4.597 -0.117 1.00 90.38 121 LEU A CA 1
ATOM 928 C C . LEU A 1 121 ? -3.152 3.066 -0.170 1.00 90.38 121 LEU A C 1
ATOM 930 O O . LEU A 1 121 ? -4.145 2.419 0.146 1.00 90.38 121 LEU A O 1
ATOM 934 N N . GLN A 1 122 ? -2.034 2.469 -0.564 1.00 91.69 122 GLN A N 1
ATOM 935 C CA . GLN A 1 122 ? -1.948 1.022 -0.756 1.00 91.69 122 GLN A CA 1
ATOM 936 C C . GLN A 1 122 ? -2.056 0.269 0.591 1.00 91.69 122 GLN A C 1
ATOM 938 O O . GLN A 1 122 ? -1.426 0.699 1.564 1.00 91.69 122 GLN A O 1
ATOM 943 N N . PRO A 1 123 ? -2.764 -0.879 0.664 1.00 91.94 123 PRO A N 1
ATOM 944 C CA . PRO A 1 123 ? -2.949 -1.633 1.907 1.00 91.94 123 PRO A CA 1
ATOM 945 C C . PRO A 1 123 ? -1.648 -1.982 2.636 1.00 91.94 123 PRO A C 1
ATOM 947 O O . PRO A 1 123 ? -1.538 -1.743 3.834 1.00 91.94 123 PRO A O 1
ATOM 950 N N . HIS A 1 124 ? -0.625 -2.467 1.924 1.00 90.00 124 HIS A N 1
ATOM 951 C CA . HIS A 1 124 ? 0.664 -2.802 2.543 1.00 90.00 124 HIS A CA 1
ATOM 952 C C . HIS A 1 124 ? 1.353 -1.589 3.193 1.00 90.00 124 HIS A C 1
ATOM 954 O O . HIS A 1 124 ? 2.019 -1.736 4.213 1.00 90.00 124 HIS A O 1
ATOM 960 N N . VAL A 1 125 ? 1.172 -0.383 2.642 1.00 92.19 125 VAL A N 1
ATOM 961 C CA . VAL A 1 125 ? 1.721 0.849 3.228 1.00 92.19 125 VAL A CA 1
ATOM 962 C C . VAL A 1 125 ? 0.971 1.193 4.507 1.00 92.19 125 VAL A C 1
ATOM 964 O O . VAL A 1 125 ? 1.599 1.531 5.502 1.00 92.19 125 VAL A O 1
ATOM 967 N N . ILE A 1 126 ? -0.357 1.053 4.517 1.00 93.50 126 ILE A N 1
ATOM 968 C CA . ILE A 1 126 ? -1.172 1.257 5.724 1.00 93.50 126 ILE A CA 1
ATOM 969 C C . ILE A 1 126 ? -0.765 0.275 6.827 1.00 93.50 126 ILE A C 1
ATOM 971 O O . ILE A 1 126 ? -0.619 0.687 7.975 1.00 93.50 126 ILE A O 1
ATOM 975 N N . LEU A 1 127 ? -0.531 -0.995 6.484 1.00 93.50 127 LEU A N 1
ATOM 976 C CA . LEU A 1 127 ? -0.059 -2.002 7.436 1.00 93.50 127 LEU A CA 1
ATOM 977 C C . LEU A 1 127 ? 1.326 -1.656 7.999 1.00 93.50 127 LEU A C 1
ATOM 979 O O . LEU A 1 127 ? 1.521 -1.740 9.210 1.00 93.50 127 LEU A O 1
ATOM 983 N N . ALA A 1 128 ? 2.260 -1.204 7.156 1.00 92.06 128 ALA A N 1
ATOM 984 C CA . ALA A 1 128 ? 3.587 -0.774 7.602 1.00 92.06 128 ALA A CA 1
ATOM 985 C C . ALA A 1 128 ? 3.503 0.428 8.555 1.00 92.06 128 ALA A C 1
ATOM 987 O O . ALA A 1 128 ? 4.164 0.457 9.589 1.00 92.06 128 ALA A O 1
ATOM 988 N N . ILE A 1 129 ? 2.637 1.396 8.243 1.00 93.56 129 ILE A N 1
ATOM 989 C CA . ILE A 1 129 ? 2.380 2.565 9.092 1.00 93.56 129 ILE A CA 1
ATOM 990 C C . ILE A 1 129 ? 1.762 2.142 10.429 1.00 93.56 129 ILE A C 1
ATOM 992 O O . ILE A 1 129 ? 2.172 2.643 11.472 1.00 93.56 129 ILE A O 1
ATOM 996 N N . ALA A 1 130 ? 0.805 1.212 10.419 1.00 94.00 130 ALA A N 1
ATOM 997 C CA . ALA A 1 130 ? 0.175 0.708 11.635 1.00 94.00 130 ALA A CA 1
ATOM 998 C C . ALA A 1 130 ? 1.176 -0.021 12.541 1.00 94.00 130 ALA A C 1
ATOM 1000 O O . ALA A 1 130 ? 1.187 0.221 13.747 1.00 94.00 130 ALA A O 1
ATOM 1001 N N . LYS A 1 131 ? 2.053 -0.856 11.967 1.00 92.12 131 LYS A N 1
ATOM 1002 C CA . LYS A 1 131 ? 3.128 -1.516 12.719 1.00 92.12 131 LYS A CA 1
ATOM 1003 C C . LYS A 1 131 ? 4.115 -0.502 13.300 1.00 92.12 131 LYS A C 1
ATOM 1005 O O . LYS A 1 131 ? 4.362 -0.542 14.500 1.00 92.12 131 LYS A O 1
ATOM 1010 N N . ALA A 1 132 ? 4.594 0.450 12.500 1.00 91.81 132 ALA A N 1
ATOM 1011 C CA . ALA A 1 132 ? 5.493 1.499 12.982 1.00 91.81 132 ALA A CA 1
ATOM 1012 C C . ALA A 1 132 ? 4.851 2.365 14.085 1.00 91.81 132 ALA A C 1
ATOM 1014 O O . ALA A 1 132 ? 5.529 2.780 15.020 1.00 91.81 132 ALA A O 1
ATOM 1015 N N . TYR A 1 133 ? 3.536 2.609 14.028 1.00 93.19 133 TYR A N 1
ATOM 1016 C CA . TYR A 1 133 ? 2.833 3.300 15.111 1.00 93.19 133 TYR A CA 1
ATOM 1017 C C . TYR A 1 133 ? 2.740 2.454 16.385 1.00 93.19 133 TYR A C 1
ATOM 1019 O O . TYR A 1 133 ? 2.948 2.969 17.483 1.00 93.19 133 TYR A O 1
ATOM 1027 N N . GLY A 1 134 ? 2.486 1.150 16.240 1.00 92.12 134 GLY A N 1
ATOM 1028 C CA . GLY A 1 134 ? 2.565 0.192 17.343 1.00 92.12 134 GLY A CA 1
ATOM 1029 C C . GLY A 1 134 ? 3.932 0.218 18.029 1.00 92.12 134 GLY A C 1
ATOM 1030 O O . GLY A 1 134 ? 3.994 0.285 19.248 1.00 92.12 134 GLY A O 1
ATOM 1031 N N . GLU A 1 135 ? 5.024 0.274 17.263 1.00 91.81 135 GLU A N 1
ATOM 1032 C CA . GLU A 1 135 ? 6.390 0.378 17.802 1.00 91.81 135 GLU A CA 1
ATOM 1033 C C . GLU A 1 135 ? 6.619 1.684 18.584 1.00 91.81 135 GLU A C 1
ATOM 1035 O O . GLU A 1 135 ? 7.245 1.663 19.647 1.00 91.81 135 GLU A O 1
ATOM 1040 N N . VAL A 1 136 ? 6.065 2.814 18.120 1.00 93.19 136 VAL A N 1
ATOM 1041 C CA . VAL A 1 136 ? 6.081 4.076 18.883 1.00 93.19 136 VAL A CA 1
ATOM 1042 C C . VAL A 1 136 ? 5.397 3.883 20.237 1.00 93.19 136 VAL A C 1
ATOM 1044 O O . VAL A 1 136 ? 6.007 4.189 21.261 1.00 93.19 136 VAL A O 1
ATOM 1047 N N . LEU A 1 137 ? 4.185 3.318 20.252 1.00 93.69 137 LEU A N 1
ATOM 1048 C CA . LEU A 1 137 ? 3.415 3.067 21.475 1.00 93.69 137 LEU A CA 1
ATOM 1049 C C . LEU A 1 137 ? 4.147 2.121 22.426 1.00 93.69 137 LEU A C 1
ATOM 1051 O O . LEU A 1 137 ? 4.341 2.463 23.590 1.00 93.69 137 LEU A O 1
ATOM 1055 N N . THR A 1 138 ? 4.624 0.977 21.932 1.00 93.25 138 THR A N 1
ATOM 1056 C CA . THR A 1 138 ? 5.414 0.018 22.718 1.00 93.25 138 THR A CA 1
ATOM 1057 C C . THR A 1 138 ? 6.616 0.691 23.369 1.00 93.25 138 THR A C 1
ATOM 1059 O O . THR A 1 138 ? 6.908 0.434 24.532 1.00 93.25 138 THR A O 1
ATOM 1062 N N . SER A 1 139 ? 7.291 1.582 22.641 1.00 93.62 139 SER A N 1
ATOM 1063 C CA . SER A 1 139 ? 8.498 2.241 23.131 1.00 93.62 139 SER A CA 1
ATOM 1064 C C . SER A 1 139 ? 8.256 3.429 24.064 1.00 93.62 139 SER A C 1
ATOM 1066 O O . SER A 1 139 ? 9.200 3.858 24.712 1.00 93.62 139 SER A O 1
ATOM 1068 N N . CYS A 1 140 ? 7.047 3.996 24.098 1.00 95.06 140 CYS A N 1
ATOM 1069 C CA . CYS A 1 140 ? 6.750 5.187 24.896 1.00 95.06 140 CYS A CA 1
ATOM 1070 C C . CYS A 1 140 ? 5.808 4.918 26.072 1.00 95.06 140 CYS A C 1
ATOM 1072 O O . CYS A 1 140 ? 5.880 5.606 27.083 1.00 95.06 140 CYS A O 1
ATOM 1074 N N . CYS A 1 141 ? 4.926 3.923 25.982 1.00 93.94 141 CYS A N 1
ATOM 1075 C CA . CYS A 1 141 ? 3.917 3.667 27.012 1.00 93.94 141 CYS A CA 1
ATOM 1076 C C . CYS A 1 141 ? 4.464 3.055 28.313 1.00 93.94 141 CYS A C 1
ATOM 1078 O O . CYS A 1 141 ? 3.696 2.863 29.261 1.00 93.94 141 CYS A O 1
ATOM 1080 N N . GLY A 1 142 ? 5.754 2.710 28.352 1.00 88.44 142 GLY A N 1
ATOM 1081 C CA . GLY A 1 142 ? 6.477 2.296 29.558 1.00 88.44 142 GLY A CA 1
ATOM 1082 C C . GLY A 1 142 ? 7.338 3.398 30.183 1.00 88.44 142 GLY A C 1
ATOM 1083 O O . GLY A 1 142 ? 7.891 3.179 31.255 1.00 88.44 142 GLY A O 1
ATOM 1084 N N . GLU A 1 143 ? 7.454 4.559 29.536 1.00 92.19 143 GLU A N 1
ATOM 1085 C CA . GLU A 1 143 ? 8.291 5.662 30.009 1.00 92.19 143 GLU A CA 1
ATOM 1086 C C . GLU A 1 143 ? 7.575 6.473 31.093 1.00 92.19 143 GLU A C 1
ATOM 1088 O O . GLU A 1 143 ? 6.363 6.688 31.016 1.00 92.19 143 GLU A O 1
ATOM 1093 N N . ALA A 1 144 ? 8.333 6.977 32.074 1.00 89.25 144 ALA A N 1
ATOM 1094 C CA . ALA A 1 144 ? 7.798 7.880 33.099 1.00 89.25 144 ALA A CA 1
ATOM 1095 C C . ALA A 1 144 ? 7.201 9.154 32.469 1.00 89.25 144 ALA A C 1
ATOM 1097 O O . ALA A 1 144 ? 6.138 9.616 32.870 1.00 89.25 144 ALA A O 1
ATOM 1098 N N . GLU A 1 145 ? 7.847 9.653 31.411 1.00 92.19 145 GLU A N 1
ATOM 1099 C CA . GLU A 1 145 ? 7.450 10.834 30.640 1.00 92.19 145 GLU A CA 1
ATOM 1100 C C . GLU A 1 145 ? 6.854 10.430 29.279 1.00 92.19 145 GLU A C 1
ATOM 1102 O O . GLU A 1 145 ? 7.347 10.808 28.209 1.00 92.19 145 GLU A O 1
ATOM 1107 N N . ALA A 1 146 ? 5.788 9.621 29.304 1.00 93.00 146 ALA A N 1
ATOM 1108 C CA . ALA A 1 146 ? 5.163 9.079 28.093 1.00 93.00 146 ALA A CA 1
ATOM 1109 C C . ALA A 1 146 ? 4.747 10.171 27.088 1.00 93.00 146 ALA A C 1
ATOM 1111 O O . ALA A 1 146 ? 4.936 9.994 25.884 1.00 93.00 146 ALA A O 1
ATOM 1112 N N . GLN A 1 147 ? 4.239 11.316 27.560 1.00 93.56 147 GLN A N 1
ATOM 1113 C CA . GLN A 1 147 ? 3.827 12.418 26.683 1.00 93.56 147 GLN A CA 1
ATOM 1114 C C . GLN A 1 147 ? 5.017 13.013 25.916 1.00 93.56 147 GLN A C 1
ATOM 1116 O O . GLN A 1 147 ? 4.972 13.108 24.693 1.00 93.56 147 GLN A O 1
ATOM 1121 N N . THR A 1 148 ? 6.122 13.303 26.605 1.00 94.31 148 THR A N 1
ATOM 1122 C CA . THR A 1 148 ? 7.356 13.809 25.983 1.00 94.31 148 THR A CA 1
ATOM 1123 C C . THR A 1 148 ? 7.924 12.819 24.956 1.00 94.31 148 THR A C 1
ATOM 1125 O O . THR A 1 148 ? 8.380 13.211 23.874 1.00 94.31 148 THR A O 1
ATOM 1128 N N . CYS A 1 149 ? 7.859 11.514 25.254 1.00 94.56 149 CYS A N 1
ATOM 1129 C CA . CYS A 1 149 ? 8.249 10.469 24.304 1.00 94.56 149 CYS A CA 1
ATOM 1130 C C . CYS A 1 149 ? 7.361 10.479 23.052 1.00 94.56 149 CYS A C 1
ATOM 1132 O O . CYS A 1 149 ? 7.878 10.415 21.929 1.00 94.56 149 CYS A O 1
ATOM 1134 N N . PHE A 1 150 ? 6.039 10.598 23.228 1.00 92.31 150 PHE A N 1
ATOM 1135 C CA . PHE A 1 150 ? 5.084 10.685 22.124 1.00 92.31 150 PHE A CA 1
ATOM 1136 C C . PHE A 1 150 ? 5.376 11.898 21.253 1.00 92.31 150 PHE A C 1
ATOM 1138 O O . PHE A 1 150 ? 5.547 11.725 20.051 1.00 92.31 150 PHE A O 1
ATOM 1145 N N . ASP A 1 151 ? 5.505 13.089 21.832 1.00 90.06 151 ASP A N 1
ATOM 1146 C CA . ASP A 1 151 ? 5.718 14.325 21.074 1.00 90.06 151 ASP A CA 1
ATOM 1147 C C . ASP A 1 151 ? 6.951 14.213 20.159 1.00 90.06 151 ASP A C 1
ATOM 1149 O O . ASP A 1 151 ? 6.911 14.569 18.979 1.00 90.06 151 ASP A O 1
ATOM 1153 N N . THR A 1 152 ? 8.025 13.597 20.660 1.00 92.25 152 THR A N 1
ATOM 1154 C CA . THR A 1 152 ? 9.270 13.396 19.904 1.00 92.25 152 THR A CA 1
ATOM 1155 C C . THR A 1 152 ? 9.144 12.305 18.831 1.00 92.25 152 THR A C 1
ATOM 1157 O O . THR A 1 152 ? 9.436 12.525 17.644 1.00 92.25 152 THR A O 1
ATOM 1160 N N . LYS A 1 153 ? 8.729 11.091 19.220 1.00 93.19 153 LYS A N 1
ATOM 1161 C CA . LYS A 1 153 ? 8.707 9.937 18.305 1.00 93.19 153 LYS A CA 1
ATOM 1162 C C . LYS A 1 153 ? 7.569 10.027 17.298 1.00 93.19 153 LYS A C 1
ATOM 1164 O O . LYS A 1 153 ? 7.762 9.679 16.132 1.00 93.19 153 LYS A O 1
ATOM 1169 N N . LYS A 1 154 ? 6.411 10.548 17.702 1.00 86.81 154 LYS A N 1
ATOM 1170 C CA . LYS A 1 154 ? 5.249 10.721 16.829 1.00 86.81 154 LYS A CA 1
ATOM 1171 C C . LYS A 1 154 ? 5.494 11.784 15.768 1.00 86.81 154 LYS A C 1
ATOM 1173 O O . L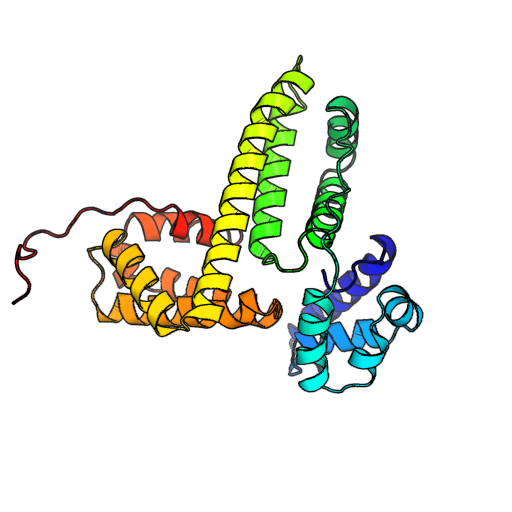YS A 1 154 ? 5.148 11.539 14.617 1.00 86.81 154 LYS A O 1
ATOM 1178 N N . ALA A 1 155 ? 6.173 12.887 16.089 1.00 87.94 155 ALA A N 1
ATOM 1179 C CA . ALA A 1 155 ? 6.569 13.872 15.081 1.00 87.94 155 ALA A CA 1
ATOM 1180 C C . ALA A 1 155 ? 7.501 13.263 14.016 1.00 87.94 155 ALA A C 1
ATOM 1182 O O . ALA A 1 155 ? 7.331 13.487 12.812 1.00 87.94 155 ALA A O 1
ATOM 1183 N N . THR A 1 156 ? 8.464 12.438 14.442 1.00 91.19 156 THR A N 1
ATOM 1184 C CA . THR A 1 156 ? 9.367 11.714 13.530 1.00 91.19 156 THR A CA 1
ATOM 1185 C C . THR A 1 156 ? 8.597 10.718 12.659 1.00 91.19 156 THR A C 1
ATOM 1187 O O . THR A 1 156 ? 8.758 10.701 11.436 1.00 91.19 156 THR A O 1
ATOM 1190 N N . PHE A 1 157 ? 7.707 9.940 13.273 1.00 91.50 157 PHE A N 1
ATOM 1191 C CA . PHE A 1 157 ? 6.815 9.006 12.593 1.00 91.50 157 PHE A CA 1
ATOM 1192 C C . PHE A 1 157 ? 5.922 9.711 11.562 1.00 91.50 157 PHE A C 1
ATOM 1194 O O . PHE A 1 157 ? 5.928 9.340 10.390 1.00 91.50 157 PHE A O 1
ATOM 1201 N N . GLN A 1 158 ? 5.217 10.777 11.947 1.00 89.88 158 GLN A N 1
ATOM 1202 C CA . GLN A 1 158 ? 4.348 11.554 11.059 1.00 89.88 158 GLN A CA 1
ATOM 1203 C C . GLN A 1 158 ? 5.122 12.130 9.870 1.00 89.88 158 GLN A C 1
ATOM 1205 O O . GLN A 1 158 ? 4.629 12.096 8.741 1.00 89.88 158 GLN A O 1
ATOM 1210 N N . ARG A 1 159 ? 6.358 12.601 10.085 1.00 90.44 159 ARG A N 1
ATOM 1211 C CA . ARG A 1 159 ? 7.230 13.067 8.999 1.00 90.44 159 ARG A CA 1
ATOM 1212 C C . ARG A 1 159 ? 7.570 11.941 8.022 1.00 90.44 159 ARG A C 1
ATOM 1214 O O . ARG A 1 159 ? 7.488 12.147 6.811 1.00 90.44 159 ARG A O 1
ATOM 1221 N N . ALA A 1 160 ? 7.924 10.759 8.526 1.00 90.31 160 ALA A N 1
ATOM 1222 C CA . ALA A 1 160 ? 8.218 9.593 7.693 1.00 90.31 160 ALA A CA 1
ATOM 1223 C C . ALA A 1 160 ? 6.986 9.143 6.887 1.00 90.31 160 ALA A C 1
ATOM 1225 O O . ALA A 1 160 ? 7.083 8.926 5.676 1.00 90.31 160 ALA A O 1
ATOM 1226 N N . VAL A 1 161 ? 5.813 9.096 7.528 1.00 91.25 161 VAL A N 1
ATOM 1227 C CA . VAL A 1 161 ? 4.525 8.805 6.881 1.00 91.25 161 VAL A CA 1
ATOM 1228 C C . VAL A 1 161 ? 4.225 9.827 5.785 1.00 91.25 161 VAL A C 1
ATOM 1230 O O . VAL A 1 161 ? 3.967 9.449 4.642 1.00 91.25 161 VAL A O 1
ATOM 1233 N N . GLY A 1 162 ? 4.304 11.121 6.103 1.00 90.56 162 GLY A N 1
ATOM 1234 C CA . GLY A 1 162 ? 4.033 12.208 5.164 1.00 90.56 162 GLY A CA 1
ATOM 1235 C C . GLY A 1 162 ? 4.956 12.173 3.947 1.00 90.56 162 GLY A C 1
ATOM 1236 O O . GLY A 1 162 ? 4.484 12.293 2.813 1.00 90.56 162 GLY A O 1
ATOM 1237 N N . LYS A 1 163 ? 6.255 11.923 4.161 1.00 91.19 163 LYS A N 1
ATOM 1238 C CA . LYS A 1 163 ? 7.230 11.730 3.080 1.00 91.19 163 LYS A CA 1
ATOM 1239 C C . LYS A 1 163 ? 6.823 10.565 2.179 1.00 91.19 163 LYS A C 1
ATOM 1241 O O . LYS A 1 163 ? 6.699 10.750 0.970 1.00 91.19 163 LYS A O 1
ATOM 1246 N N . ARG A 1 164 ? 6.535 9.394 2.757 1.00 90.31 164 ARG A N 1
ATOM 1247 C CA . ARG A 1 164 ? 6.182 8.196 1.985 1.00 90.31 164 ARG A CA 1
ATOM 1248 C C . ARG A 1 164 ? 4.895 8.374 1.179 1.00 90.31 164 ARG A C 1
ATOM 1250 O O . ARG A 1 164 ? 4.846 8.025 0.002 1.00 90.31 164 ARG A O 1
ATOM 1257 N N . VAL A 1 165 ? 3.858 8.944 1.790 1.00 90.69 165 VAL A N 1
ATOM 1258 C CA . VAL A 1 165 ? 2.585 9.235 1.110 1.00 90.69 165 VAL A CA 1
ATOM 1259 C C . VAL A 1 165 ? 2.794 10.233 -0.033 1.00 90.69 165 VAL A C 1
ATOM 1261 O O . VAL A 1 165 ? 2.213 10.072 -1.108 1.00 90.69 165 VAL A O 1
ATOM 1264 N N . THR A 1 166 ? 3.653 11.235 0.165 1.00 92.19 166 THR A N 1
ATOM 1265 C CA . THR A 1 166 ? 3.988 12.225 -0.868 1.00 92.19 166 THR A CA 1
ATOM 1266 C C . THR A 1 166 ? 4.720 11.589 -2.046 1.00 92.19 166 THR A C 1
ATOM 1268 O O . THR A 1 166 ? 4.352 11.849 -3.188 1.00 92.19 166 THR A O 1
ATOM 1271 N N . GLU A 1 167 ? 5.697 10.714 -1.797 1.00 92.19 167 GLU A N 1
ATOM 1272 C CA . GLU A 1 167 ? 6.424 9.984 -2.846 1.00 92.19 167 GLU A CA 1
ATOM 1273 C C . GLU A 1 167 ? 5.490 9.125 -3.706 1.00 92.19 167 GLU A C 1
ATOM 1275 O O . GLU A 1 167 ? 5.538 9.192 -4.935 1.00 92.19 167 GLU A O 1
ATOM 1280 N N . LEU A 1 168 ? 4.600 8.357 -3.070 1.00 92.62 168 LEU A N 1
ATOM 1281 C CA . LEU A 1 168 ? 3.623 7.519 -3.770 1.00 92.62 168 LEU A CA 1
ATOM 1282 C C . LEU A 1 168 ? 2.654 8.366 -4.602 1.00 92.62 168 LEU A C 1
ATOM 1284 O O . LEU A 1 168 ? 2.382 8.056 -5.761 1.00 92.62 168 LEU A O 1
ATOM 1288 N N . ARG A 1 169 ? 2.178 9.486 -4.047 1.00 92.31 169 ARG A N 1
ATOM 1289 C CA . ARG A 1 169 ? 1.315 10.420 -4.778 1.00 92.31 169 ARG A CA 1
ATOM 1290 C C . ARG A 1 169 ? 2.041 11.045 -5.968 1.00 92.31 169 ARG A C 1
ATOM 1292 O O . ARG A 1 169 ? 1.455 11.155 -7.042 1.00 92.31 169 ARG A O 1
ATOM 1299 N N . ALA A 1 170 ? 3.296 11.449 -5.789 1.00 94.56 170 ALA A N 1
ATOM 1300 C CA . ALA A 1 170 ? 4.112 12.018 -6.854 1.00 94.56 170 ALA A CA 1
ATOM 1301 C C . ALA A 1 170 ? 4.325 11.009 -7.990 1.00 94.56 170 ALA A C 1
ATOM 1303 O O . ALA A 1 170 ? 4.185 11.378 -9.153 1.00 94.56 170 ALA A O 1
ATOM 1304 N N . LEU A 1 171 ? 4.571 9.733 -7.667 1.00 95.19 171 LEU A N 1
ATOM 1305 C CA . LEU A 1 171 ? 4.660 8.660 -8.658 1.00 95.19 171 LEU A CA 1
ATOM 1306 C C . LEU A 1 171 ? 3.375 8.556 -9.491 1.00 95.19 171 LEU A C 1
ATOM 1308 O O . LEU A 1 171 ? 3.451 8.529 -10.717 1.00 95.19 171 LEU A O 1
ATOM 1312 N N . CYS A 1 172 ? 2.205 8.587 -8.849 1.00 95.25 172 CYS A N 1
ATOM 1313 C CA . CYS A 1 172 ? 0.924 8.552 -9.554 1.00 95.25 172 CYS A CA 1
ATOM 1314 C C . CYS A 1 172 ? 0.681 9.781 -10.438 1.00 95.25 172 CYS A C 1
ATOM 1316 O O . CYS A 1 172 ? 0.144 9.651 -11.536 1.00 95.25 172 CYS A O 1
ATOM 1318 N N . ILE A 1 173 ? 1.090 10.975 -9.995 1.00 95.44 173 ILE A N 1
ATOM 1319 C CA . ILE A 1 173 ? 0.994 12.204 -10.799 1.00 95.44 173 ILE A CA 1
ATOM 1320 C C . ILE A 1 173 ? 1.905 12.114 -12.029 1.00 95.44 173 ILE A C 1
ATOM 1322 O O . ILE A 1 173 ? 1.475 12.444 -13.133 1.00 95.44 173 ILE A O 1
ATOM 1326 N N . VAL A 1 174 ? 3.144 11.649 -11.849 1.00 96.50 174 VAL A N 1
ATOM 1327 C CA . VAL A 1 174 ? 4.106 11.456 -12.943 1.00 96.50 174 VAL A CA 1
ATOM 1328 C C . VAL A 1 174 ? 3.576 10.436 -13.945 1.00 96.50 174 VAL A C 1
ATOM 1330 O O . VAL A 1 174 ? 3.555 10.730 -15.135 1.00 96.50 174 VAL A O 1
ATOM 1333 N N . HIS A 1 175 ? 3.087 9.290 -13.472 1.00 97.38 175 HIS A N 1
ATOM 1334 C CA . HIS A 1 175 ? 2.472 8.272 -14.320 1.00 97.38 175 HIS A CA 1
ATOM 1335 C C . HIS A 1 175 ? 1.278 8.837 -15.100 1.00 97.38 175 HIS A C 1
ATOM 1337 O O . HIS A 1 175 ? 1.238 8.739 -16.321 1.00 97.38 175 HIS A O 1
ATOM 1343 N N . LYS A 1 176 ? 0.348 9.525 -14.425 1.00 95.69 176 LYS A N 1
ATOM 1344 C CA . LYS A 1 176 ? -0.827 10.120 -15.079 1.00 95.69 176 LYS A CA 1
ATOM 1345 C C . LYS A 1 176 ? -0.450 11.143 -16.156 1.00 95.69 176 LYS A C 1
ATOM 1347 O O . LYS A 1 176 ? -1.142 11.245 -17.161 1.00 95.69 176 LYS A O 1
ATOM 1352 N N . LYS A 1 177 ? 0.606 11.932 -15.933 1.00 97.50 177 LYS A N 1
ATOM 1353 C CA . LYS A 1 177 ? 1.001 13.019 -16.839 1.00 97.50 177 LYS A CA 1
ATOM 1354 C C . LYS A 1 177 ? 1.898 12.556 -17.988 1.00 97.50 177 LYS A C 1
ATOM 1356 O O . LYS A 1 177 ? 1.822 13.129 -19.068 1.00 97.50 177 LYS A O 1
ATOM 1361 N N . TYR A 1 178 ? 2.762 11.571 -17.751 1.00 97.00 178 TYR A N 1
ATOM 1362 C CA . TYR A 1 178 ? 3.839 11.213 -18.678 1.00 97.00 178 TYR A CA 1
ATOM 1363 C C . TYR A 1 178 ? 3.869 9.729 -19.080 1.00 97.00 178 TYR A C 1
ATOM 1365 O O . TYR A 1 178 ? 4.687 9.341 -19.915 1.00 97.00 178 TYR A O 1
ATOM 1373 N N . GLY A 1 179 ? 2.991 8.906 -18.507 1.00 96.38 179 GLY A N 1
ATOM 1374 C CA . GLY A 1 179 ? 2.847 7.486 -18.817 1.00 96.38 179 GLY A CA 1
ATOM 1375 C C . GLY A 1 179 ? 3.993 6.600 -18.326 1.00 96.38 179 GLY A C 1
ATOM 1376 O O . GLY A 1 179 ? 4.957 7.042 -17.688 1.00 96.38 179 GLY A O 1
ATOM 1377 N N . ASP A 1 180 ? 3.883 5.318 -18.670 1.00 97.12 180 ASP A N 1
ATOM 1378 C CA . ASP A 1 180 ? 4.795 4.255 -18.240 1.00 97.12 180 ASP A CA 1
ATOM 1379 C C . ASP A 1 180 ? 6.241 4.493 -18.645 1.00 97.12 180 ASP A C 1
ATOM 1381 O O . ASP A 1 180 ? 7.149 4.221 -17.865 1.00 97.12 180 ASP A O 1
ATOM 1385 N N . ARG A 1 181 ? 6.482 5.070 -19.828 1.00 96.88 181 ARG A N 1
ATOM 1386 C CA . ARG A 1 181 ? 7.839 5.317 -20.336 1.00 96.88 181 ARG A CA 1
ATOM 1387 C C . ARG A 1 181 ? 8.686 6.126 -19.351 1.00 96.88 181 ARG A C 1
ATOM 1389 O O . ARG A 1 181 ? 9.846 5.790 -19.116 1.00 96.88 181 ARG A O 1
ATOM 1396 N N . VAL A 1 182 ? 8.122 7.187 -18.772 1.00 97.38 182 VAL A N 1
ATOM 1397 C CA . VAL A 1 182 ? 8.854 8.052 -17.832 1.00 97.38 182 VAL A CA 1
ATOM 1398 C C . VAL A 1 182 ? 9.040 7.369 -16.482 1.00 97.38 182 VAL A C 1
ATOM 1400 O O . VAL A 1 182 ? 10.102 7.493 -15.869 1.00 97.38 182 VAL A O 1
ATOM 1403 N N . VAL A 1 183 ? 8.049 6.600 -16.031 1.00 97.12 183 VAL A N 1
ATOM 1404 C CA . VAL A 1 183 ? 8.168 5.816 -14.798 1.00 97.12 183 VAL A CA 1
ATOM 1405 C C . VAL A 1 183 ? 9.238 4.733 -14.943 1.00 97.12 183 VAL A C 1
ATOM 1407 O O . VAL A 1 183 ? 10.107 4.629 -14.077 1.00 97.12 183 VAL A O 1
ATOM 1410 N N . LYS A 1 184 ? 9.229 3.998 -16.061 1.00 97.62 184 LYS A N 1
ATOM 1411 C CA . LYS A 1 184 ? 10.226 2.987 -16.423 1.00 97.62 184 LYS A CA 1
ATOM 1412 C C . LYS A 1 184 ? 11.627 3.579 -16.409 1.00 97.62 184 LYS A C 1
ATOM 1414 O O . LYS A 1 184 ? 12.482 3.074 -15.692 1.00 97.62 184 LYS A O 1
ATOM 1419 N N . ALA A 1 185 ? 11.851 4.695 -17.105 1.00 97.50 185 ALA A N 1
ATOM 1420 C CA . ALA A 1 185 ? 13.153 5.364 -17.119 1.00 97.50 185 ALA A CA 1
ATOM 1421 C C . ALA A 1 185 ? 13.616 5.766 -15.707 1.00 97.50 185 ALA A C 1
ATOM 1423 O O . ALA A 1 185 ? 14.743 5.473 -15.312 1.00 97.50 185 ALA A O 1
ATOM 1424 N N . LYS A 1 186 ? 12.731 6.376 -14.905 1.00 96.38 186 LYS A N 1
ATOM 1425 C CA . LYS A 1 186 ? 13.041 6.763 -13.521 1.00 96.38 186 LYS A CA 1
ATOM 1426 C C . LYS A 1 186 ? 13.428 5.557 -12.661 1.00 96.38 186 LYS A C 1
ATOM 1428 O O . LYS A 1 186 ? 14.379 5.644 -11.887 1.00 96.38 186 LYS A O 1
ATOM 1433 N N . LYS A 1 187 ? 12.676 4.457 -12.758 1.00 96.19 187 LYS A N 1
ATOM 1434 C CA . LYS A 1 187 ? 12.905 3.247 -11.960 1.00 96.19 187 LYS A CA 1
ATOM 1435 C C . LYS A 1 187 ? 14.137 2.475 -12.424 1.00 96.19 187 LYS A C 1
ATOM 1437 O O . LYS A 1 187 ? 14.887 2.018 -11.569 1.00 96.19 187 LYS A O 1
ATOM 1442 N N . LEU A 1 188 ? 14.404 2.442 -13.727 1.00 97.31 188 LEU A N 1
ATOM 1443 C CA . LEU A 1 188 ? 15.641 1.908 -14.289 1.00 97.31 188 LEU A CA 1
ATOM 1444 C C . LEU A 1 188 ? 16.862 2.636 -13.720 1.00 97.31 188 LEU A C 1
ATOM 1446 O O . LEU A 1 188 ? 17.713 1.997 -13.116 1.00 97.31 188 LEU A O 1
ATOM 1450 N N . ILE A 1 189 ? 16.888 3.973 -13.778 1.00 96.56 189 ILE A N 1
ATOM 1451 C CA . ILE A 1 189 ? 17.976 4.772 -13.184 1.00 96.56 189 ILE A CA 1
ATOM 1452 C C . ILE A 1 189 ? 18.128 4.459 -11.689 1.00 96.56 189 ILE A C 1
ATOM 1454 O O . ILE A 1 189 ? 19.227 4.173 -11.216 1.00 96.56 189 ILE A O 1
ATOM 1458 N N . GLN A 1 190 ? 17.020 4.491 -10.944 1.00 95.81 190 GLN A N 1
ATOM 1459 C CA . GLN A 1 190 ? 17.029 4.303 -9.495 1.00 95.81 190 GLN A CA 1
ATOM 1460 C C . GLN A 1 190 ? 17.597 2.939 -9.082 1.00 95.81 190 GLN A C 1
ATOM 1462 O O . GLN A 1 190 ? 18.395 2.869 -8.147 1.00 95.81 190 GLN A O 1
ATOM 1467 N N . TYR A 1 191 ? 17.163 1.856 -9.725 1.00 95.88 191 TYR A N 1
ATOM 1468 C CA . TYR A 1 191 ? 17.563 0.514 -9.317 1.00 95.88 191 TYR A CA 1
ATOM 1469 C C . TYR A 1 191 ? 18.886 0.065 -9.933 1.00 95.88 191 TYR A C 1
ATOM 1471 O O . TYR A 1 191 ? 19.619 -0.641 -9.249 1.00 95.88 191 TYR A O 1
ATOM 1479 N N . SER A 1 192 ? 19.268 0.553 -11.118 1.00 95.38 192 SER A N 1
ATOM 1480 C CA . SER A 1 192 ? 20.633 0.377 -11.636 1.00 95.38 192 SER A CA 1
ATOM 1481 C C . SER A 1 192 ? 21.675 1.027 -10.724 1.00 95.38 192 SER A C 1
ATOM 1483 O O . SER A 1 192 ? 22.750 0.475 -10.533 1.00 95.38 192 SER A O 1
ATOM 1485 N N . GLN A 1 193 ? 21.351 2.164 -10.098 1.00 95.00 193 GLN A N 1
ATOM 1486 C CA . GLN A 1 193 ? 22.219 2.764 -9.078 1.00 95.00 193 GLN A CA 1
ATOM 1487 C C . GLN A 1 193 ? 22.261 1.952 -7.780 1.00 95.00 193 GLN A C 1
ATOM 1489 O O . GLN A 1 193 ? 23.285 1.942 -7.106 1.00 95.00 193 GLN A O 1
ATOM 1494 N N . LYS A 1 194 ? 21.153 1.303 -7.396 1.00 95.25 194 LYS A N 1
ATOM 1495 C CA . LYS A 1 194 ? 21.084 0.509 -6.159 1.00 95.25 194 LYS A CA 1
ATOM 1496 C C . LYS A 1 194 ? 21.753 -0.857 -6.292 1.00 95.25 194 LYS A C 1
ATOM 1498 O O . LYS A 1 194 ? 22.322 -1.336 -5.321 1.00 95.25 194 LYS A O 1
ATOM 1503 N N . MET A 1 195 ? 21.660 -1.463 -7.471 1.00 94.81 195 MET A N 1
ATOM 1504 C CA . MET A 1 195 ? 22.147 -2.808 -7.770 1.00 94.81 195 MET A CA 1
ATOM 1505 C C . MET A 1 195 ? 23.005 -2.788 -9.045 1.00 94.81 195 MET A C 1
ATOM 1507 O O . MET A 1 195 ? 22.597 -3.358 -10.060 1.00 94.81 195 MET A O 1
ATOM 1511 N N . PRO A 1 196 ? 24.174 -2.118 -9.030 1.00 93.62 196 PRO A N 1
ATOM 1512 C CA . PRO A 1 196 ? 25.045 -1.990 -10.205 1.00 93.62 196 PRO A CA 1
ATOM 1513 C C . PRO A 1 196 ? 25.557 -3.333 -10.755 1.00 93.62 196 PRO A C 1
ATOM 1515 O O . PRO A 1 196 ? 25.968 -3.412 -11.906 1.00 93.62 196 PRO A O 1
ATOM 1518 N N . GLN A 1 197 ? 25.515 -4.391 -9.951 1.00 92.50 197 GLN A N 1
ATOM 1519 C CA . GLN A 1 197 ? 25.843 -5.767 -10.319 1.00 92.50 197 GLN A CA 1
ATOM 1520 C C . GLN A 1 197 ? 24.796 -6.461 -11.199 1.00 92.50 197 GLN A C 1
ATOM 1522 O O . GLN A 1 197 ? 25.105 -7.503 -11.775 1.00 92.50 197 GLN A O 1
ATOM 1527 N N . ALA A 1 198 ? 23.557 -5.961 -11.249 1.00 93.44 198 ALA A N 1
ATOM 1528 C CA . ALA A 1 198 ? 22.490 -6.564 -12.041 1.00 93.44 198 ALA A CA 1
ATOM 1529 C C . ALA A 1 198 ? 22.675 -6.237 -13.528 1.00 93.44 198 ALA A C 1
ATOM 1531 O O . ALA A 1 198 ? 22.982 -5.104 -13.899 1.00 93.44 198 ALA A O 1
ATOM 1532 N N . SER A 1 199 ? 22.450 -7.224 -14.390 1.00 93.12 199 SER A N 1
ATOM 1533 C CA . SER A 1 199 ? 22.470 -7.031 -15.838 1.00 93.12 199 SER A CA 1
ATOM 1534 C C . SER A 1 199 ? 21.307 -6.148 -16.300 1.00 93.12 199 SER A C 1
ATOM 1536 O O . SER A 1 199 ? 20.282 -6.007 -15.627 1.00 93.12 199 SER A O 1
ATOM 1538 N N . PHE A 1 200 ? 21.432 -5.584 -17.503 1.00 93.38 200 PHE A N 1
ATOM 1539 C CA . PHE A 1 200 ? 20.366 -4.777 -18.098 1.00 93.38 200 PHE A CA 1
ATOM 1540 C C . PHE A 1 200 ? 19.051 -5.558 -18.260 1.00 93.38 200 PHE A C 1
ATOM 1542 O O . PHE A 1 200 ? 17.979 -4.996 -18.048 1.00 93.38 200 PHE A O 1
ATOM 1549 N N . GLN A 1 201 ? 19.121 -6.850 -18.597 1.00 94.19 201 GLN A N 1
ATOM 1550 C CA . GLN A 1 201 ? 17.940 -7.704 -18.759 1.00 94.19 201 GLN A CA 1
ATOM 1551 C C . GLN A 1 201 ? 17.245 -7.981 -17.420 1.00 94.19 201 GLN A C 1
ATOM 1553 O O . GLN A 1 201 ? 16.034 -7.788 -17.322 1.00 94.19 201 GLN A O 1
ATOM 1558 N N . GLU A 1 202 ? 18.005 -8.352 -16.382 1.00 94.12 202 GLU A N 1
ATOM 1559 C CA . GLU A 1 202 ? 17.483 -8.545 -15.017 1.00 94.12 202 GLU A CA 1
ATOM 1560 C C . GLU A 1 202 ? 16.805 -7.261 -14.513 1.00 94.12 202 GLU A C 1
ATOM 1562 O O . GLU A 1 202 ? 15.675 -7.276 -14.019 1.00 94.12 202 GLU A O 1
ATOM 1567 N N . MET A 1 203 ? 17.470 -6.120 -14.710 1.00 94.81 203 MET A N 1
ATOM 1568 C CA . MET A 1 203 ? 16.943 -4.821 -14.310 1.00 94.81 203 MET A CA 1
ATOM 1569 C C . MET A 1 203 ? 15.690 -4.434 -15.103 1.00 94.81 203 MET A C 1
ATOM 1571 O O . MET A 1 203 ? 14.717 -3.955 -14.522 1.00 94.81 203 MET A O 1
ATOM 1575 N N . GLY A 1 204 ? 15.690 -4.657 -16.419 1.00 94.88 204 GLY A N 1
ATOM 1576 C CA . GLY A 1 204 ? 14.546 -4.399 -17.290 1.00 94.88 204 GLY A CA 1
ATOM 1577 C C . GLY A 1 204 ? 13.311 -5.191 -16.864 1.00 94.88 204 GLY A C 1
ATOM 1578 O O . GLY A 1 204 ? 12.252 -4.594 -16.672 1.00 94.88 204 GLY A O 1
ATOM 1579 N N . GLY A 1 205 ? 13.468 -6.498 -16.625 1.00 93.81 205 GLY A N 1
ATOM 1580 C CA . GLY A 1 205 ? 12.384 -7.374 -16.173 1.00 93.81 205 GLY A CA 1
ATOM 1581 C C . GLY A 1 205 ? 11.797 -6.949 -14.825 1.00 93.81 205 GLY A C 1
ATOM 1582 O O . GLY A 1 205 ? 10.576 -6.851 -14.681 1.00 93.81 205 GLY A O 1
ATOM 1583 N N . MET A 1 206 ? 12.652 -6.609 -13.855 1.00 94.12 206 MET A N 1
ATOM 1584 C CA . MET A 1 206 ? 12.195 -6.092 -12.564 1.00 94.12 206 MET A CA 1
ATOM 1585 C C . MET A 1 206 ? 11.453 -4.757 -12.718 1.00 94.12 206 MET A C 1
ATOM 1587 O O . MET A 1 206 ? 10.391 -4.559 -12.124 1.00 94.12 206 MET A O 1
ATOM 1591 N N . VAL A 1 207 ? 11.994 -3.822 -13.503 1.00 96.19 207 VAL A N 1
ATOM 1592 C CA . VAL A 1 207 ? 11.388 -2.499 -13.692 1.00 96.19 207 VAL A CA 1
ATOM 1593 C C . VAL A 1 207 ? 10.038 -2.597 -14.398 1.00 96.19 207 VAL A C 1
ATOM 1595 O O . VAL A 1 207 ? 9.117 -1.885 -14.002 1.00 96.19 207 VAL A O 1
ATOM 1598 N N . ASP A 1 208 ? 9.886 -3.480 -15.384 1.00 96.06 208 ASP A N 1
ATOM 1599 C CA . ASP A 1 208 ? 8.605 -3.688 -16.068 1.00 96.06 208 ASP A CA 1
ATOM 1600 C C . ASP A 1 208 ? 7.519 -4.163 -15.105 1.00 96.06 208 ASP A C 1
ATOM 1602 O O . ASP A 1 208 ? 6.413 -3.620 -15.096 1.00 96.06 208 ASP A O 1
ATOM 1606 N N . LYS A 1 209 ? 7.864 -5.071 -14.191 1.00 94.88 209 LYS A N 1
ATOM 1607 C CA . LYS A 1 209 ? 6.958 -5.479 -13.115 1.00 94.88 209 LYS A CA 1
ATOM 1608 C C . LYS A 1 209 ? 6.645 -4.349 -12.140 1.00 94.88 209 LYS A C 1
ATOM 1610 O O . LYS A 1 209 ? 5.502 -4.197 -11.723 1.00 94.88 209 LYS A O 1
ATOM 1615 N N . ILE A 1 210 ? 7.628 -3.516 -11.786 1.00 94.88 210 ILE A N 1
ATOM 1616 C CA . ILE A 1 210 ? 7.382 -2.330 -10.951 1.00 94.88 210 ILE A CA 1
ATOM 1617 C C . ILE A 1 210 ? 6.379 -1.400 -11.632 1.00 94.88 210 ILE A C 1
ATOM 1619 O O . ILE A 1 210 ? 5.441 -0.951 -10.976 1.00 94.88 210 ILE A O 1
ATOM 1623 N N . VAL A 1 211 ? 6.559 -1.128 -12.925 1.00 96.50 211 VAL A N 1
ATOM 1624 C CA . VAL A 1 211 ? 5.670 -0.276 -13.726 1.00 96.50 211 VAL A CA 1
ATOM 1625 C C . VAL A 1 211 ? 4.262 -0.869 -13.801 1.00 96.50 211 VAL A C 1
ATOM 1627 O O . VAL A 1 211 ? 3.305 -0.134 -13.567 1.00 96.50 211 VAL A O 1
ATOM 1630 N N . ALA A 1 212 ? 4.127 -2.187 -13.981 1.00 96.06 212 ALA A N 1
ATOM 1631 C CA . ALA A 1 212 ? 2.834 -2.875 -13.986 1.00 96.06 212 ALA A CA 1
ATOM 1632 C C . ALA A 1 212 ? 2.032 -2.666 -12.686 1.00 96.06 212 ALA A C 1
ATOM 1634 O O . ALA A 1 212 ? 0.806 -2.569 -12.721 1.00 96.06 212 ALA A O 1
ATOM 1635 N N . THR A 1 213 ? 2.699 -2.491 -11.536 1.00 95.44 213 THR A N 1
ATOM 1636 C CA . THR A 1 213 ? 1.997 -2.161 -10.280 1.00 95.44 213 THR A CA 1
ATOM 1637 C C . THR A 1 213 ? 1.408 -0.746 -10.264 1.00 95.44 213 THR A C 1
ATOM 1639 O O . THR A 1 213 ? 0.468 -0.476 -9.516 1.00 95.44 213 THR A O 1
ATOM 1642 N N . VAL A 1 214 ? 1.944 0.194 -11.049 1.00 96.06 214 VAL A N 1
ATOM 1643 C CA . VAL A 1 214 ? 1.667 1.626 -10.873 1.00 96.06 214 VAL A CA 1
ATOM 1644 C C . VAL A 1 214 ? 0.232 1.971 -11.239 1.00 96.06 214 VAL A C 1
ATOM 1646 O O . VAL A 1 214 ? -0.455 2.596 -10.429 1.00 96.06 214 VAL A O 1
ATOM 1649 N N . ALA A 1 215 ? -0.252 1.551 -12.409 1.00 95.00 215 ALA A N 1
ATOM 1650 C CA . ALA A 1 215 ? -1.603 1.890 -12.851 1.00 95.00 215 ALA A CA 1
ATOM 1651 C C . ALA A 1 215 ? -2.703 1.339 -11.912 1.00 95.00 215 ALA A C 1
ATOM 1653 O O . ALA A 1 215 ? -3.530 2.142 -11.459 1.00 95.00 215 ALA A O 1
ATOM 1654 N N . PRO A 1 216 ? -2.700 0.049 -11.509 1.00 94.31 216 PRO A N 1
ATOM 1655 C CA . PRO A 1 216 ? -3.671 -0.470 -10.543 1.00 94.31 216 PRO A CA 1
ATOM 1656 C C . PRO A 1 216 ? -3.597 0.238 -9.185 1.00 94.31 216 PRO A C 1
ATOM 1658 O O . PRO A 1 216 ? -4.608 0.672 -8.632 1.00 94.31 216 PRO A O 1
ATOM 1661 N N . CYS A 1 217 ? -2.388 0.452 -8.657 1.00 94.88 217 CYS A N 1
ATOM 1662 C CA . CYS A 1 217 ? -2.227 1.109 -7.363 1.00 94.88 217 CYS A CA 1
ATOM 1663 C C . CYS A 1 217 ? -2.692 2.572 -7.372 1.00 94.88 217 CYS A C 1
ATOM 1665 O O . CYS A 1 217 ? -3.278 3.039 -6.395 1.00 94.88 217 CYS A O 1
ATOM 1667 N N . CYS A 1 218 ? -2.427 3.303 -8.456 1.00 93.88 218 CYS A N 1
ATOM 1668 C CA . CYS A 1 218 ? -2.778 4.715 -8.579 1.00 93.88 218 CYS A CA 1
ATOM 1669 C C . CYS A 1 218 ? -4.257 4.947 -8.904 1.00 93.88 218 CYS A C 1
ATOM 1671 O O . CYS A 1 218 ? -4.805 5.968 -8.488 1.00 93.88 218 CYS A O 1
ATOM 1673 N N . SER A 1 219 ? -4.896 4.020 -9.621 1.00 91.38 219 SER A N 1
ATOM 1674 C CA . SER A 1 219 ? -6.343 4.043 -9.886 1.00 91.38 219 SER A CA 1
ATOM 1675 C C . SER A 1 219 ? -7.169 3.595 -8.684 1.00 91.38 219 SER A C 1
ATOM 1677 O O . SER A 1 219 ? -8.343 3.925 -8.598 1.00 91.38 219 SER A O 1
ATOM 1679 N N . GLY A 1 220 ? -6.552 2.918 -7.712 1.00 89.81 220 GLY A N 1
ATOM 1680 C CA . GLY A 1 220 ? -7.216 2.478 -6.490 1.00 89.81 220 GLY A CA 1
ATOM 1681 C C . GLY A 1 220 ? -7.765 1.055 -6.552 1.00 89.81 220 GLY A C 1
ATOM 1682 O O . GLY A 1 220 ? -8.394 0.634 -5.574 1.00 89.81 220 GLY A O 1
ATOM 1683 N N . ASP A 1 221 ? -7.479 0.319 -7.630 1.00 91.31 221 ASP A N 1
ATOM 1684 C CA . ASP A 1 221 ? -7.649 -1.130 -7.726 1.00 91.31 221 ASP A CA 1
ATOM 1685 C C . ASP A 1 221 ? -6.604 -1.832 -6.844 1.00 91.31 221 ASP A C 1
ATOM 1687 O O . ASP A 1 221 ? -5.521 -2.248 -7.266 1.00 91.31 221 ASP A O 1
ATOM 1691 N N . MET A 1 222 ? -6.925 -1.905 -5.551 1.00 91.19 222 MET A N 1
ATOM 1692 C CA . MET A 1 222 ? -6.006 -2.418 -4.540 1.00 91.19 222 MET A CA 1
ATOM 1693 C C . MET A 1 222 ? -5.804 -3.929 -4.628 1.00 91.19 222 MET A C 1
ATOM 1695 O O . MET A 1 222 ? -4.759 -4.406 -4.193 1.00 91.19 222 MET A O 1
ATOM 1699 N N . VAL A 1 223 ? -6.760 -4.676 -5.182 1.00 90.81 223 VAL A N 1
ATOM 1700 C CA . VAL A 1 223 ? -6.630 -6.130 -5.332 1.00 90.81 223 VAL A CA 1
ATOM 1701 C C . VAL A 1 223 ? -5.582 -6.427 -6.395 1.00 90.81 223 VAL A C 1
ATOM 1703 O O . VAL A 1 223 ? -4.588 -7.088 -6.089 1.00 90.81 223 VAL A O 1
ATOM 1706 N N . THR A 1 224 ? -5.733 -5.863 -7.595 1.00 92.31 224 THR A N 1
ATOM 1707 C CA . THR A 1 224 ? -4.749 -6.016 -8.674 1.00 92.31 224 THR A CA 1
ATOM 1708 C C . THR A 1 224 ? -3.401 -5.429 -8.262 1.00 92.31 224 THR A C 1
ATOM 1710 O O . THR A 1 224 ? -2.378 -6.097 -8.368 1.00 92.31 224 THR A O 1
ATOM 1713 N N . CYS A 1 225 ? -3.387 -4.239 -7.653 1.00 94.00 225 CYS A N 1
ATOM 1714 C CA . CYS A 1 225 ? -2.174 -3.625 -7.102 1.00 94.00 225 CYS A CA 1
ATOM 1715 C C . CYS A 1 225 ? -1.404 -4.561 -6.152 1.00 94.00 225 CYS A C 1
ATOM 1717 O O . CYS A 1 225 ? -0.176 -4.635 -6.221 1.00 94.00 225 CYS A O 1
ATOM 1719 N N . MET A 1 226 ? -2.092 -5.269 -5.244 1.00 92.38 226 MET A N 1
ATOM 1720 C CA . MET A 1 226 ? -1.430 -6.190 -4.309 1.00 92.38 226 MET A CA 1
ATOM 1721 C C . MET A 1 226 ? -1.021 -7.508 -4.975 1.00 92.38 226 MET A C 1
ATOM 1723 O O . MET A 1 226 ? 0.038 -8.027 -4.625 1.00 92.38 226 MET A O 1
ATOM 1727 N N . LYS A 1 227 ? -1.792 -8.019 -5.946 1.00 92.12 227 LYS A N 1
ATOM 1728 C CA . LYS A 1 227 ? -1.423 -9.202 -6.746 1.00 92.12 227 LYS A CA 1
ATOM 1729 C C . LYS A 1 227 ? -0.144 -8.952 -7.550 1.00 92.12 227 LYS A C 1
ATOM 1731 O O . LYS A 1 227 ? 0.827 -9.685 -7.375 1.00 92.12 227 LYS A O 1
ATOM 1736 N N . GLU A 1 228 ? -0.100 -7.869 -8.325 1.00 94.50 228 GLU A N 1
ATOM 1737 C CA . GLU A 1 228 ? 1.073 -7.480 -9.124 1.00 94.50 228 GLU A CA 1
ATOM 1738 C C . GLU A 1 228 ? 2.296 -7.228 -8.240 1.00 94.50 228 GLU A C 1
ATOM 1740 O O . GLU A 1 228 ? 3.409 -7.673 -8.520 1.00 94.50 228 GLU A O 1
ATOM 1745 N N . ARG A 1 229 ? 2.090 -6.563 -7.097 1.00 92.25 229 ARG A N 1
ATOM 1746 C CA . ARG A 1 229 ? 3.163 -6.343 -6.128 1.00 92.25 229 ARG A CA 1
ATOM 1747 C C . ARG A 1 229 ? 3.694 -7.648 -5.542 1.00 92.25 229 ARG A C 1
ATOM 1749 O O . ARG A 1 229 ? 4.903 -7.757 -5.353 1.00 92.25 229 ARG A O 1
ATOM 1756 N N . LYS A 1 230 ? 2.816 -8.596 -5.209 1.00 90.81 230 LYS A N 1
ATOM 1757 C CA . LYS A 1 230 ? 3.223 -9.909 -4.704 1.00 90.81 230 LYS A CA 1
ATOM 1758 C C . LYS A 1 230 ? 4.036 -10.651 -5.761 1.00 90.81 230 LYS A C 1
ATOM 1760 O O . LYS A 1 230 ? 5.126 -11.097 -5.435 1.00 90.81 230 LYS A O 1
ATOM 1765 N N . ALA A 1 231 ? 3.560 -10.702 -7.004 1.00 92.12 231 ALA A N 1
ATOM 1766 C CA . ALA A 1 231 ? 4.275 -11.340 -8.108 1.00 92.12 231 ALA A CA 1
ATOM 1767 C C . ALA A 1 231 ? 5.671 -10.729 -8.320 1.00 92.12 231 ALA A C 1
ATOM 1769 O O . ALA A 1 231 ? 6.660 -11.456 -8.377 1.00 92.12 231 ALA A O 1
ATOM 1770 N N . LEU A 1 232 ? 5.768 -9.393 -8.341 1.00 92.62 232 LEU A N 1
ATOM 1771 C CA . LEU A 1 232 ? 7.044 -8.672 -8.388 1.00 92.62 232 LEU A CA 1
ATOM 1772 C C . LEU A 1 232 ? 7.988 -9.104 -7.262 1.00 92.62 232 LEU A C 1
ATOM 1774 O O . LEU A 1 232 ? 9.151 -9.407 -7.503 1.00 92.62 232 LEU A O 1
ATOM 1778 N N . VAL A 1 233 ? 7.501 -9.078 -6.023 1.00 90.94 233 VAL A N 1
ATOM 1779 C CA . VAL A 1 233 ? 8.315 -9.377 -4.844 1.00 90.94 233 VAL A CA 1
ATOM 1780 C C . VAL A 1 233 ? 8.762 -10.835 -4.825 1.00 90.94 233 VAL A C 1
ATOM 1782 O O . VAL A 1 233 ? 9.924 -11.100 -4.527 1.00 90.94 233 VAL A O 1
ATOM 1785 N N . ASP A 1 234 ? 7.852 -11.762 -5.112 1.00 89.69 234 ASP A N 1
ATOM 1786 C CA . ASP A 1 234 ? 8.132 -13.194 -5.094 1.00 89.69 234 ASP A CA 1
ATOM 1787 C C . ASP A 1 234 ? 9.179 -13.551 -6.150 1.00 89.69 234 ASP A C 1
ATOM 1789 O O . ASP A 1 234 ? 10.119 -14.275 -5.841 1.00 89.69 234 ASP A O 1
ATOM 1793 N N . GLU A 1 235 ? 9.076 -12.994 -7.358 1.00 91.12 235 GLU A N 1
ATOM 1794 C CA . GLU A 1 235 ? 10.058 -13.249 -8.410 1.00 91.12 235 GLU A CA 1
ATOM 1795 C C . GLU A 1 235 ? 11.433 -12.669 -8.067 1.00 91.12 235 GLU A C 1
ATOM 1797 O O . GLU A 1 235 ? 12.433 -13.386 -8.089 1.00 91.12 235 GLU A O 1
ATOM 1802 N N . VAL A 1 236 ? 11.484 -11.389 -7.682 1.00 90.44 236 VAL A N 1
ATOM 1803 C CA . VAL A 1 236 ? 12.746 -10.711 -7.343 1.00 90.44 236 VAL A CA 1
ATOM 1804 C C . VAL A 1 236 ? 13.454 -11.412 -6.181 1.00 90.44 236 VAL A C 1
ATOM 1806 O O . VAL A 1 236 ? 14.678 -11.519 -6.177 1.00 90.44 236 VAL A O 1
ATOM 1809 N N . CYS A 1 237 ? 12.698 -11.918 -5.204 1.00 92.81 237 CYS A N 1
ATOM 1810 C CA . CYS A 1 237 ? 13.255 -12.641 -4.065 1.00 92.81 237 CYS A CA 1
ATOM 1811 C C . CYS A 1 237 ? 13.450 -14.150 -4.301 1.00 92.81 237 CYS A C 1
ATOM 1813 O O . CYS A 1 237 ? 14.014 -14.821 -3.435 1.00 92.81 237 CYS A O 1
ATOM 1815 N N . ALA A 1 238 ? 13.021 -14.696 -5.441 1.00 92.69 238 ALA A N 1
ATOM 1816 C CA . ALA A 1 238 ? 13.301 -16.075 -5.843 1.00 92.69 238 ALA A CA 1
ATOM 1817 C C . ALA A 1 238 ? 14.570 -16.193 -6.706 1.00 92.69 238 ALA A C 1
ATOM 1819 O O . ALA A 1 238 ? 15.156 -17.277 -6.786 1.00 92.69 238 ALA A O 1
ATOM 1820 N N . ASP A 1 239 ? 15.023 -15.097 -7.322 1.00 92.25 239 ASP A N 1
ATOM 1821 C CA . ASP A 1 239 ? 16.207 -15.081 -8.182 1.00 92.25 239 ASP A CA 1
ATOM 1822 C C . ASP A 1 239 ? 17.517 -15.189 -7.379 1.00 92.25 239 ASP A C 1
ATOM 1824 O O . ASP A 1 239 ? 18.166 -14.206 -7.012 1.00 92.25 239 ASP A O 1
ATOM 1828 N N . LYS A 1 240 ? 17.952 -16.427 -7.128 1.00 91.69 240 LYS A N 1
ATOM 1829 C CA . LYS A 1 240 ? 19.203 -16.717 -6.409 1.00 91.69 240 LYS A CA 1
ATOM 1830 C C . LYS A 1 240 ? 20.445 -16.138 -7.098 1.00 91.69 240 LYS A C 1
ATOM 1832 O O . LYS A 1 240 ? 21.417 -15.833 -6.405 1.00 91.69 240 LYS A O 1
ATOM 1837 N N . SER A 1 241 ? 20.428 -15.974 -8.424 1.00 90.81 241 SER A N 1
ATOM 1838 C CA . SER A 1 241 ? 21.555 -15.394 -9.163 1.00 90.81 241 SER A CA 1
ATOM 1839 C C . SER A 1 241 ? 21.725 -13.928 -8.782 1.00 90.81 241 SER A C 1
ATOM 1841 O O . SER A 1 241 ? 22.821 -13.515 -8.393 1.00 90.81 241 SER A O 1
ATOM 1843 N N . VAL A 1 242 ? 20.643 -13.148 -8.821 1.00 89.88 242 VAL A N 1
ATOM 1844 C CA . VAL A 1 242 ? 20.672 -11.728 -8.445 1.00 89.88 242 VAL A CA 1
ATOM 1845 C C . VAL A 1 242 ? 20.949 -11.571 -6.952 1.00 89.88 242 VAL A C 1
ATOM 1847 O O . VAL A 1 242 ? 21.829 -10.798 -6.573 1.00 89.88 242 VAL A O 1
ATOM 1850 N N . LEU A 1 243 ? 20.281 -12.347 -6.092 1.00 93.38 243 LEU A N 1
ATOM 1851 C CA . LEU A 1 243 ? 20.446 -12.239 -4.637 1.00 93.38 243 LEU A CA 1
ATOM 1852 C C . LEU A 1 243 ? 21.852 -12.595 -4.140 1.00 93.38 243 LEU A C 1
ATOM 1854 O O . LEU A 1 243 ? 22.269 -12.088 -3.100 1.00 93.38 243 LEU A O 1
ATOM 1858 N N . SER A 1 244 ? 22.592 -13.448 -4.854 1.00 93.69 244 SER A N 1
ATOM 1859 C CA . SER A 1 244 ? 23.976 -13.776 -4.479 1.00 93.69 244 SER A CA 1
ATOM 1860 C C . SER A 1 244 ? 24.953 -12.621 -4.722 1.00 93.69 244 SER A C 1
ATOM 1862 O O . SER A 1 244 ? 25.972 -12.534 -4.042 1.00 93.69 244 SER A O 1
ATOM 1864 N N . ARG A 1 245 ? 24.627 -11.711 -5.649 1.00 93.19 245 ARG A N 1
ATOM 1865 C CA . ARG A 1 245 ? 25.444 -10.537 -5.992 1.00 93.19 245 ARG A CA 1
ATOM 1866 C C . ARG A 1 245 ? 24.926 -9.245 -5.359 1.00 93.19 245 ARG A C 1
ATOM 1868 O O . ARG A 1 245 ? 25.697 -8.311 -5.174 1.00 93.19 245 ARG A O 1
ATOM 1875 N N . ALA A 1 246 ? 23.630 -9.175 -5.050 1.00 93.19 246 ALA A N 1
ATOM 1876 C CA . ALA A 1 246 ? 22.961 -7.991 -4.523 1.00 93.19 246 ALA A CA 1
ATOM 1877 C C . ALA A 1 246 ? 22.704 -8.089 -3.017 1.00 93.19 246 ALA A C 1
ATOM 1879 O O . ALA A 1 246 ? 21.630 -8.511 -2.582 1.00 93.19 246 ALA A O 1
ATOM 1880 N N . ALA A 1 247 ? 23.692 -7.688 -2.214 1.00 92.31 247 ALA A N 1
ATOM 1881 C CA . ALA A 1 247 ? 23.640 -7.806 -0.760 1.00 92.31 247 ALA A CA 1
ATOM 1882 C C . ALA A 1 247 ? 22.471 -7.014 -0.152 1.00 92.31 247 ALA A C 1
ATOM 1884 O O . ALA A 1 247 ? 21.748 -7.549 0.694 1.00 92.31 247 ALA A O 1
ATOM 1885 N N . GLY A 1 248 ? 22.235 -5.778 -0.615 1.00 94.00 248 GLY A N 1
ATOM 1886 C CA . GLY A 1 248 ? 21.109 -4.965 -0.153 1.00 94.00 248 GLY A CA 1
ATOM 1887 C C . GLY A 1 248 ? 19.754 -5.622 -0.431 1.00 94.00 248 GLY A C 1
ATOM 1888 O O . GLY A 1 248 ? 18.905 -5.700 0.460 1.00 94.00 248 GLY A O 1
ATOM 1889 N N . LEU A 1 249 ? 19.572 -6.168 -1.637 1.00 95.00 249 LEU A N 1
ATOM 1890 C CA . LEU A 1 249 ? 18.336 -6.859 -2.009 1.00 95.00 249 LEU A CA 1
ATOM 1891 C C . LEU A 1 249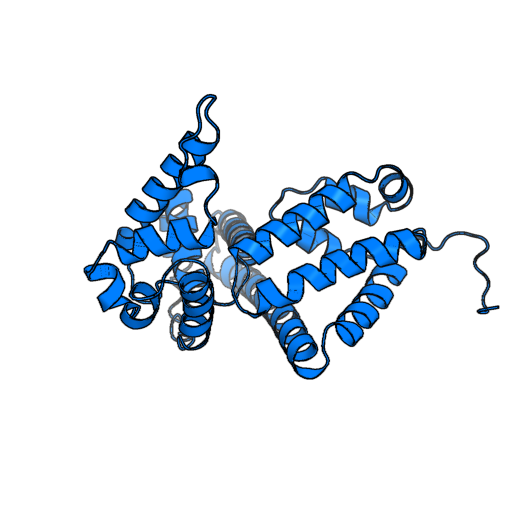 ? 18.157 -8.164 -1.223 1.00 95.00 249 LEU A C 1
ATOM 1893 O O . LEU A 1 249 ? 17.070 -8.430 -0.713 1.00 95.00 249 LEU A O 1
ATOM 1897 N N . SER A 1 250 ? 19.230 -8.941 -1.070 1.00 95.50 250 SER A N 1
ATOM 1898 C CA . SER A 1 250 ? 19.258 -10.181 -0.287 1.00 95.50 250 SER A CA 1
ATOM 1899 C C . SER A 1 250 ? 18.861 -9.962 1.171 1.00 95.50 250 SER A C 1
ATOM 1901 O O . SER A 1 250 ? 18.083 -10.742 1.724 1.00 95.50 250 SER A O 1
ATOM 1903 N N . ALA A 1 251 ? 19.332 -8.875 1.792 1.00 95.38 251 ALA A N 1
ATOM 1904 C CA . ALA A 1 251 ? 18.902 -8.486 3.130 1.00 95.38 251 ALA A CA 1
ATOM 1905 C C . ALA A 1 251 ? 17.404 -8.149 3.155 1.00 95.38 251 ALA A C 1
ATOM 1907 O O . ALA A 1 251 ? 16.667 -8.706 3.966 1.00 95.38 251 ALA A O 1
ATOM 1908 N N . CYS A 1 252 ? 16.930 -7.321 2.220 1.00 95.44 252 CYS A N 1
ATOM 1909 C CA . CYS A 1 252 ? 15.522 -6.940 2.168 1.00 95.44 252 CYS A CA 1
ATOM 1910 C C . CYS A 1 252 ? 14.579 -8.117 1.906 1.00 95.44 252 CYS A C 1
ATOM 1912 O O . CYS A 1 252 ? 13.491 -8.152 2.468 1.00 95.44 252 CYS A O 1
ATOM 1914 N N . CYS A 1 253 ? 14.969 -9.106 1.103 1.00 95.69 253 CYS A N 1
ATOM 1915 C CA . CYS A 1 253 ? 14.139 -10.282 0.835 1.00 95.69 253 CYS A CA 1
ATOM 1916 C C . CYS A 1 253 ? 13.886 -11.161 2.073 1.00 95.69 253 CYS A C 1
ATOM 1918 O O . CYS A 1 253 ? 12.931 -11.938 2.071 1.00 95.69 253 CYS A O 1
ATOM 1920 N N . LYS A 1 254 ? 14.680 -11.006 3.143 1.00 94.81 254 LYS A N 1
ATOM 1921 C CA . LYS A 1 254 ? 14.473 -11.676 4.440 1.00 94.81 254 LYS A CA 1
ATOM 1922 C C . LYS A 1 254 ? 13.463 -10.958 5.337 1.00 94.81 254 LYS A C 1
ATOM 1924 O O . LYS A 1 254 ? 13.007 -11.543 6.314 1.00 94.81 254 LYS A O 1
ATOM 1929 N N . GLU A 1 255 ? 13.106 -9.719 5.008 1.00 92.62 255 GLU A N 1
ATOM 1930 C CA . GLU A 1 255 ? 12.079 -8.968 5.727 1.00 92.62 255 GLU A CA 1
ATOM 1931 C C . GLU A 1 255 ? 10.691 -9.589 5.534 1.00 92.62 255 GLU A C 1
ATOM 1933 O O . GLU A 1 255 ? 10.393 -10.263 4.532 1.00 92.62 255 GLU A O 1
ATOM 1938 N N . ASP A 1 256 ? 9.804 -9.301 6.485 1.00 89.88 256 ASP A N 1
ATOM 1939 C CA . ASP A 1 256 ? 8.403 -9.688 6.398 1.00 89.88 256 ASP A CA 1
ATOM 1940 C C . ASP A 1 256 ? 7.690 -9.011 5.211 1.00 89.88 256 ASP A C 1
ATOM 1942 O O . ASP A 1 256 ? 8.138 -8.005 4.651 1.00 89.88 256 ASP A O 1
ATOM 1946 N N . ALA A 1 257 ? 6.543 -9.566 4.813 1.00 85.06 257 ALA A N 1
ATOM 1947 C CA . ALA A 1 257 ? 5.801 -9.113 3.636 1.00 85.06 257 ALA A CA 1
ATOM 1948 C C . ALA A 1 257 ? 5.360 -7.634 3.700 1.00 85.06 257 ALA A C 1
ATOM 1950 O O . ALA A 1 257 ? 5.124 -7.019 2.658 1.00 85.06 257 ALA A O 1
ATOM 1951 N N . VAL A 1 258 ? 5.258 -7.052 4.899 1.00 85.44 258 VAL A N 1
ATOM 1952 C CA . VAL A 1 258 ? 4.870 -5.654 5.109 1.00 85.44 258 VAL A CA 1
ATOM 1953 C C . VAL A 1 258 ? 6.072 -4.721 4.910 1.00 85.44 258 VAL A C 1
ATOM 1955 O O . VAL A 1 258 ? 5.934 -3.690 4.245 1.00 85.44 258 VAL A O 1
ATOM 1958 N N . HIS A 1 259 ? 7.257 -5.080 5.416 1.00 85.69 259 HIS A N 1
ATOM 1959 C CA . HIS A 1 259 ? 8.454 -4.221 5.377 1.00 85.69 259 HIS A CA 1
ATOM 1960 C C . HIS A 1 259 ? 9.309 -4.396 4.131 1.00 85.69 259 HIS A C 1
ATOM 1962 O O . HIS A 1 259 ? 9.927 -3.427 3.685 1.00 85.69 259 HIS A O 1
ATOM 1968 N N . ARG A 1 260 ? 9.309 -5.586 3.526 1.00 89.44 260 ARG A N 1
ATOM 1969 C CA . ARG A 1 260 ? 10.196 -5.946 2.413 1.00 89.44 260 ARG A CA 1
ATOM 1970 C C . ARG A 1 260 ? 10.266 -4.897 1.316 1.00 89.44 260 ARG A C 1
ATOM 1972 O O . ARG A 1 260 ? 11.346 -4.452 0.945 1.00 89.44 260 ARG A O 1
ATOM 1979 N N . GLY A 1 261 ? 9.126 -4.430 0.817 1.00 85.12 261 GLY A N 1
ATOM 1980 C CA . GLY A 1 261 ? 9.150 -3.445 -0.261 1.00 85.12 261 GLY A CA 1
ATOM 1981 C C . GLY A 1 261 ? 9.554 -2.028 0.173 1.00 85.12 261 GLY A C 1
ATOM 1982 O O . GLY A 1 261 ? 10.063 -1.276 -0.654 1.00 85.12 261 GLY A O 1
ATOM 1983 N N . SER A 1 262 ? 9.365 -1.657 1.444 1.00 84.69 262 SER A N 1
ATOM 1984 C CA . SER A 1 262 ? 9.915 -0.409 1.999 1.00 84.69 262 SER A CA 1
ATOM 1985 C C . SER A 1 262 ? 11.428 -0.515 2.199 1.00 84.69 262 SER A C 1
ATOM 1987 O O . SER A 1 262 ? 12.135 0.451 1.925 1.00 84.69 262 SER A O 1
ATOM 1989 N N . CYS A 1 263 ? 11.928 -1.694 2.588 1.00 92.25 263 CYS A N 1
ATOM 1990 C CA . CYS A 1 263 ? 13.359 -1.986 2.628 1.00 92.25 263 CYS A CA 1
ATOM 1991 C C . CYS A 1 263 ? 13.982 -1.820 1.237 1.00 92.25 263 CYS A C 1
ATOM 1993 O O . CYS A 1 263 ? 14.919 -1.039 1.090 1.00 92.25 263 CYS A O 1
ATOM 1995 N N . VAL A 1 264 ? 13.402 -2.449 0.202 1.00 91.50 264 VAL A N 1
ATOM 1996 C CA . VAL A 1 264 ? 13.894 -2.358 -1.189 1.00 91.50 264 VAL A CA 1
ATOM 1997 C C . VAL A 1 264 ? 13.964 -0.908 -1.681 1.00 91.50 264 VAL A C 1
ATOM 1999 O O . VAL A 1 264 ? 14.943 -0.493 -2.304 1.00 91.50 264 VAL A O 1
ATOM 2002 N N . GLU A 1 265 ? 12.952 -0.092 -1.377 1.00 88.25 265 GLU A N 1
ATOM 2003 C CA . GLU A 1 265 ? 12.977 1.334 -1.718 1.00 88.25 265 GLU A CA 1
ATOM 2004 C C . GLU A 1 265 ? 14.096 2.084 -0.969 1.00 88.25 265 GLU A C 1
ATOM 2006 O O . GLU A 1 265 ? 14.781 2.924 -1.560 1.00 88.25 265 GLU A O 1
ATOM 2011 N N . ALA A 1 266 ? 14.327 1.758 0.306 1.00 90.94 266 ALA A N 1
ATOM 2012 C CA . ALA A 1 266 ? 15.314 2.402 1.173 1.00 90.94 266 ALA A CA 1
ATOM 2013 C C . ALA A 1 266 ? 16.758 1.896 0.994 1.00 90.94 266 ALA A C 1
ATOM 2015 O O . ALA A 1 266 ? 17.670 2.491 1.571 1.00 90.94 266 ALA A O 1
ATOM 2016 N N . MET A 1 267 ? 16.985 0.851 0.188 1.00 93.88 267 MET A N 1
ATOM 2017 C CA . MET A 1 267 ? 18.317 0.280 -0.050 1.00 93.88 267 MET A CA 1
ATOM 2018 C C . MET A 1 267 ? 19.341 1.354 -0.419 1.00 93.88 267 MET A C 1
ATOM 2020 O O . MET A 1 267 ? 19.082 2.231 -1.248 1.00 93.88 267 MET A O 1
ATOM 2024 N N . LYS A 1 268 ? 20.533 1.275 0.159 1.00 94.6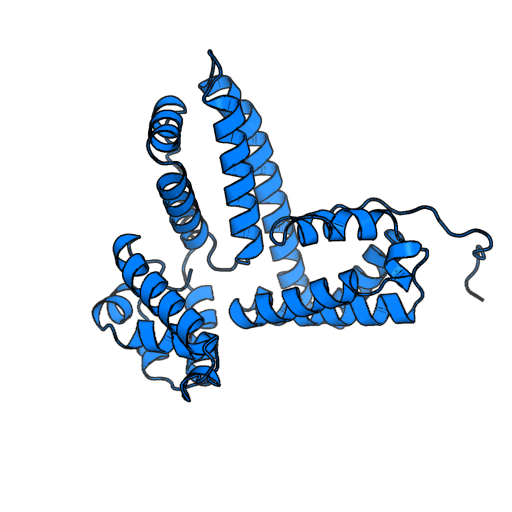2 268 LYS A N 1
ATOM 2025 C CA . LYS A 1 268 ? 21.670 2.061 -0.323 1.00 94.62 268 LYS A CA 1
ATOM 2026 C C . LYS A 1 268 ? 22.253 1.391 -1.579 1.00 94.62 268 LYS A C 1
ATOM 2028 O O . LYS A 1 268 ? 21.977 0.214 -1.793 1.00 94.62 268 LYS A O 1
ATOM 2033 N N . PRO A 1 269 ? 23.002 2.127 -2.414 1.00 95.62 269 PRO A N 1
ATOM 2034 C CA . PRO A 1 269 ? 23.797 1.523 -3.478 1.00 95.62 269 PRO A CA 1
ATOM 2035 C C . PRO A 1 269 ? 24.715 0.419 -2.958 1.00 95.62 269 PRO A C 1
ATOM 2037 O O . PRO A 1 269 ? 25.449 0.652 -1.996 1.00 95.62 269 PRO A O 1
ATOM 2040 N N . ASP A 1 270 ? 24.668 -0.748 -3.598 1.00 94.19 270 ASP A N 1
ATOM 2041 C CA . ASP A 1 270 ? 25.683 -1.787 -3.437 1.00 94.19 270 ASP A CA 1
ATOM 2042 C C . ASP A 1 270 ? 27.010 -1.348 -4.088 1.00 94.19 270 ASP A C 1
ATOM 2044 O O . ASP A 1 270 ? 27.079 -0.375 -4.851 1.00 94.19 270 ASP A O 1
ATOM 2048 N N . SER A 1 271 ? 28.086 -2.070 -3.769 1.00 91.69 271 SER A N 1
ATOM 2049 C CA . SER A 1 271 ? 29.407 -1.831 -4.347 1.00 91.69 271 SER A CA 1
ATOM 2050 C C . SER A 1 271 ? 29.374 -1.971 -5.867 1.00 91.69 271 SER A C 1
ATOM 2052 O O . SER A 1 271 ? 28.808 -2.922 -6.407 1.00 91.69 271 SER A O 1
ATOM 2054 N N . LYS A 1 272 ? 30.016 -1.032 -6.564 1.00 90.38 272 LYS A N 1
ATOM 2055 C CA . LYS A 1 272 ? 30.184 -1.126 -8.015 1.00 90.38 272 LYS A CA 1
ATOM 2056 C C . LYS A 1 272 ? 31.044 -2.353 -8.357 1.00 90.38 272 LYS A C 1
ATOM 2058 O O . LYS A 1 272 ? 32.071 -2.532 -7.704 1.00 90.38 272 LYS A O 1
ATOM 2063 N N . PRO A 1 273 ? 30.659 -3.160 -9.359 1.00 89.38 273 PRO A N 1
ATOM 2064 C CA . PRO A 1 273 ? 31.523 -4.201 -9.902 1.00 89.38 273 PRO A CA 1
ATOM 2065 C C . PRO A 1 273 ? 32.846 -3.635 -10.426 1.00 89.38 273 PRO A C 1
ATOM 2067 O O . PRO A 1 273 ? 32.872 -2.541 -10.999 1.00 89.38 273 PRO A O 1
ATOM 2070 N N . ASP A 1 274 ? 33.919 -4.407 -10.274 1.00 89.06 274 ASP A N 1
ATOM 2071 C CA . ASP A 1 274 ? 35.210 -4.103 -10.889 1.00 89.06 274 ASP A CA 1
ATOM 2072 C C . ASP A 1 274 ? 35.119 -4.205 -12.421 1.00 89.06 274 ASP A C 1
ATOM 2074 O O . ASP A 1 274 ? 34.357 -5.008 -12.963 1.00 89.06 274 ASP A O 1
ATOM 2078 N N . GLY A 1 275 ? 35.914 -3.401 -13.132 1.00 85.69 275 GLY A N 1
ATOM 2079 C CA . GLY A 1 275 ? 36.015 -3.473 -14.596 1.00 85.69 275 GLY A CA 1
ATOM 2080 C C . GLY A 1 275 ? 34.875 -2.808 -15.375 1.00 85.69 275 GLY A C 1
ATOM 2081 O O . GLY A 1 275 ? 34.788 -2.995 -16.587 1.00 85.69 275 GLY A O 1
ATOM 2082 N N . LEU A 1 276 ? 34.013 -2.018 -14.724 1.00 86.00 276 LEU A N 1
ATOM 2083 C CA . LEU A 1 276 ? 33.076 -1.144 -15.434 1.00 86.00 276 LEU A CA 1
ATOM 2084 C C . LEU A 1 276 ? 33.838 -0.025 -16.160 1.00 86.00 276 LEU A C 1
ATOM 2086 O O . LEU A 1 276 ? 34.590 0.718 -15.530 1.00 86.00 276 LEU A O 1
ATOM 2090 N N . SER A 1 277 ? 33.611 0.109 -17.470 1.00 86.50 277 SER A N 1
ATOM 2091 C CA . SER A 1 277 ? 34.147 1.217 -18.270 1.00 86.50 277 SER A CA 1
ATOM 2092 C C . SER A 1 277 ? 33.618 2.566 -17.768 1.00 86.50 277 SER A C 1
ATOM 2094 O O . SER A 1 277 ? 32.457 2.683 -17.365 1.00 86.50 277 SER A O 1
ATOM 2096 N N . GLU A 1 278 ? 34.457 3.604 -17.818 1.00 82.31 278 GLU A N 1
ATOM 2097 C CA . GLU A 1 278 ? 34.033 4.991 -17.574 1.00 82.31 278 GLU A CA 1
ATOM 2098 C C . GLU A 1 278 ? 33.184 5.554 -18.725 1.00 82.31 278 GLU A C 1
ATOM 2100 O O . GLU A 1 278 ? 32.481 6.555 -18.554 1.00 82.31 278 GLU A O 1
ATOM 2105 N N . HIS A 1 279 ? 33.230 4.910 -19.893 1.00 82.94 279 HIS A N 1
ATOM 2106 C CA . HIS A 1 279 ? 32.552 5.344 -21.105 1.00 82.94 279 HIS A CA 1
ATOM 2107 C C . HIS A 1 279 ? 31.523 4.313 -21.572 1.00 82.94 279 HIS A C 1
ATOM 2109 O O . HIS A 1 279 ? 31.669 3.109 -21.369 1.00 82.94 279 HIS A O 1
ATOM 2115 N N . TYR A 1 280 ? 30.452 4.824 -22.178 1.00 72.69 280 TYR A N 1
ATOM 2116 C CA . TYR A 1 280 ? 29.491 4.013 -22.911 1.00 72.69 280 TYR A CA 1
ATOM 2117 C C . TYR A 1 280 ? 30.048 3.825 -24.323 1.00 72.69 280 TYR A C 1
ATOM 2119 O O . TYR A 1 280 ? 30.118 4.809 -25.062 1.00 72.69 280 TYR A O 1
ATOM 2127 N N . ASP A 1 281 ? 30.496 2.611 -24.636 1.00 56.47 281 ASP A N 1
ATOM 2128 C CA . ASP A 1 281 ? 30.958 2.229 -25.978 1.00 56.47 281 ASP A CA 1
ATOM 2129 C C . ASP A 1 281 ? 29.786 2.108 -26.968 1.00 56.47 281 ASP A C 1
ATOM 2131 O O . ASP A 1 281 ? 28.732 1.539 -26.585 1.00 56.47 281 ASP A O 1
#

Sequence (281 aa):
QNLPDSTLGDLVPLIAEALAMGVKCCSDTPPEDCDRDVADLFQSAVCSSETLVEKNHLKMCCEKTAAERTHCFPDHKAKIPRDLSLKAELPAADQCEDFKKDHKAFVGRFIFKFSKSNTMLQPHVILAIAKAYGEVLTSCCGEAEAQTCFDTKKATFQRAVGKRVTELRALCIVHKKYGDRVVKAKKLIQYSQKMPQASFQEMGGMVDKIVATVAPCCSGDMVTCMKERKALVDEVCADKSVLSRAAGLSACCKEDAVHRGSCVEAMKPDSKPDGLSEHYD

Foldseek 3Di:
DLQLQDDLVRCPVLVVVLVVLVVQCPDPDHDPCNPADSLQVSLQVQLVDPVSCVRNVPVVLSVDHGPSSLLVSLVSLVPQDQPPVPPDDDALQVLLVVCVVPVVVSLSVQLVVVCSNVVLAASLLSVLLSVLVNVLSVVQSPDPCSRVSCVVSVVVSVVVSVVVSVVLVVLLVCCVVPNLVVQLVVQLVLVCQQQVVDDPVRSSVLSVLVSQLNPCSSSNVNVSNVVSVVVSLVVLLVPPVSLVRRVQLVVLNPDDPSCSVVSVNVGHHDDHDPPDDPDDD

pLDDT: mean 90.97, std 6.88, range [51.41, 97.62]

Secondary structure (DSSP, 8-state):
---SS--HHHHHHHHHHHHHHHHHHTSSS--GGGGS-HHHHHHHHHHT-HHHHHHTT-HHHHTS-HHHHHHHHHHHHHHS--------PPPHHHHHHHHHH-HHHHHHHHHHHHHHHTTTS-HHHHHHHHHHHHHHHHHHTTSTTHHHHHHHHHHHHHHHHHHHHHHHHHHHHHHHHHHHHHHHHHHHHHHHHH-TTS-HHHHHHHHHHHHHHHHHHHHT-HHHHHHHHHHHHHHHHH-HHHHHH-HHHHHHHTS-TTTHHHHHHHPPPPPPPTT--SS--

InterPro domains:
  IPR000264 ALB/AFP/VDB [PR00802] (60-74)
  IPR000264 ALB/AFP/VDB [PR00802] (96-119)
  IPR000264 ALB/AFP/VDB [PR00802] (133-150)
  IPR000264 ALB/AFP/VDB [PR00802] (202-225)
  IPR000264 ALB/AFP/VDB [PTHR11385] (1-278)
  IPR014760 Serum albumin, N-terminal [PF00273] (1-150)
  IPR014760 Serum albumin, N-terminal [PF00273] (172-278)
  IPR014760 Serum albumin, N-terminal [PS51438] (1-159)
  IPR014760 Serum albumin, N-terminal [PS51438] (160-281)
  IPR014760 Serum albumin, N-terminal [SM00103] (1-153)
  IPR014760 Serum albumin, N-terminal [SM00103] (160-280)
  IPR020857 Serum albumin, conserved site [PS00212] (133-157)
  IPR020858 Serum albumin-like [SSF48552] (1-159)
  IPR020858 Serum albumin-like [SSF48552] (164-276)

Radius of gyration: 21.42 Å; chains: 1; bounding box: 65×46×59 Å